Protein 5EYN (pdb70)

Foldseek 3Di:
DAEEEFEFAWAFEFEDDDPPGTDGFTDDLSLLLQLLLLLQVHAYEYAFEAAPDPGLVVSVVVCVVSVHHYPLYYHDDDFHHWYWYADQVDDALVGIDTPGAPGRRQADDLVSQDDEAAAHEYEDECLLCQHPPSNVSVVVSLVRCVVRHYFYEYEPSDNQVNHPPSVCRLVSNVVVVLSHLEYEYEQVRLCVSQVHDGPVVSCVSCVVSQRQWYWYQDQQQAIWIDGVPDIDGQHAHGDDFPGQVQLQSLLVSQLCSQLSPDPHSSDPVSNNVSSLSSNLQSRQCRHDPHNNPRSHYPVVSVVRRD

InterPro domains:
  IPR002139 Ribokinase/fructokinase [PR00990] (39-58)
  IPR002139 Ribokinase/fructokinase [PR00990] (192-207)
  IPR002139 Ribokinase/fructokinase [PR00990] (231-242)
  IPR002173 Carbohydrate/purine kinase, PfkB, conserved site [PS00583] (44-68)
  IPR002173 Carbohydrate/purine kinase, PfkB, conserved site [PS00584] (260-273)
  IPR011611 Carbohydrate kinase PfkB [PF00294] (25-314)
  IPR029056 Ribokinase-like [G3DSA:3.40.1190.20] (18-323)
  IPR029056 Ribokinase-like [SSF53613] (18-322)
  IPR050306 PfkB Carbohydrate Kinase [PTHR43085] (23-318)

Nearest PDB structures (foldseek):
  5f0z-assembly1_A  TM=1.003E+00  e=2.027E-68  Vibrio cholerae O395
  5ygg-assembly1_A-2  TM=1.002E+00  e=2.429E-67  Vibrio cholerae O395
  5ey7-assembly1_B  TM=9.301E-01  e=3.659E-55  Vibrio cholerae O395
  1tyy-assembly1_B  TM=9.512E-01  e=2.486E-35  Salmonella enterica subsp. enterica serovar Typhimurium str. LT2
  1tz6-assembly1_B  TM=9.375E-01  e=8.879E-36  Salmonella enterica subsp. enterica serovar Typhimurium str. LT2

Solvent-accessible surface area: 13005 Å² total; per-residue (Å²): 126,40,47,0,12,0,0,6,6,1,3,0,6,33,0,39,66,55,197,160,127,120,66,107,7,26,0,6,13,0,0,5,0,0,0,2,0,14,66,1,69,12,110,4,0,1,0,1,23,2,0,88,10,96,60,0,114,49,0,65,95,14,0,74,95,36,155,5,58,18,149,62,8,64,69,7,113,111,52,131,4,4,19,2,38,2,70,67,137,82,125,21,73,189,6,25,69,18,121,35,103,66,7,0,6,1,46,4,85,113,99,10,22,11,96,21,108,165,21,9,3,0,0,0,4,0,12,3,0,1,18,100,48,1,32,61,2,0,10,27,0,1,56,73,0,90,152,56,26,8,61,0,3,2,0,0,15,6,32,78,68,14,7,88,76,64,131,60,4,91,73,14,0,31,144,1,0,45,47,9,27,1,0,13,0,23,60,118,24,0,35,116,3,28,63,26,163,39,28,114,85,0,15,110,53,6,60,142,75,147,17,44,0,7,0,0,22,30,66,69,153,6,0,18,2,14,18,92,163,45,114,78,111,22,73,50,109,72,52,182,64,112,5,45,12,15,24,25,7,0,7,1,0,0,1,0,14,66,2,2,55,29,180,74,10,90,72,63,74,35,4,43,50,0,0,106,7,0,20,2,0,9,15,30,0,9,54,91,56,1,0,4,58,15,5,9,80,51,78,45,0,115,72,36,40,182

B-factor: mean 16.92, std 8.77, range [5.64, 110.14]

CATH classification: 3.40.1190.20

Secondary structure (DSSP, 8-state):
---EEEES--EEEEEE-STT-EEEEEE-HHHHHHHHHHHTT--EEEEEEEESSHHHHHHHHHHHHTT-EEEEEEEESSPPPEEEEE-TTS-GGGGEEE-STT-GGGG--GGGPPP--TT-EEEEEGGGGSSTTHHHHHHHHHHHHHHHT-EEEEE----GGG-SSGGGHHHHHHHHHTT-SEEEEEHHHHHHHHT-SSHHHHHHHTGGG--SEEEEE-GGG-EEEEETTEEEEE-------S--TTHHHHHHHHHHHHHHH-S-TTSHHHHHHHHHHHHHHHHHHTTSSSTTTT---HHHHHHHH-

Sequence (306 aa):
MSRVWLTGDAVVDLIPDGQQHYLKCPGGAPANVAVAIARLSGRSAFFGRVGNDPFGRFMQQTLTDEQVDCQHLHFDPVHRTSTVVVDLDEHGERSFTFMVKPSADQFLQLSDIPSFQKGEWLHVCSIALANQPSRSSTFAAIAQMKEVGGYVSFDPNLREEVWSEPQELQATVMRAVGLADVVKFSEEELQFLTGTQSIEEGLQAIADFQIPLVVVTLGAKGALVATPNSQQIVSGKAVKPIDTTGAGDAFVGGLLYRLSVAQDWHNQATILDAVKWANGCGALATTQKGAMTALPNQAALYAFLE

Organism: Vibrio cholerae serotype O1 (strain ATCC 39541 / Classical Ogawa 395 / O395) (NCBI:txid345073)

Radius of gyration: 17.5 Å; Cα contacts (8 Å, |Δi|>4): 730; chains: 1; bounding box: 47×44×40 Å

Structure (mmCIF, N/CA/C/O backbone):
data_5EYN
#
_entry.id   5EYN
#
_cell.length_a   64.300
_cell.length_b   107.218
_cell.length_c   41.618
_cell.angle_alpha   90.00
_cell.angle_beta   90.00
_cell.angle_gamma   90.00
#
_symmetry.space_group_name_H-M   'P 21 21 2'
#
loop_
_entity.id
_entity.type
_entity.pdbx_description
1 polymer Fructokinase
2 non-polymer beta-D-fructofuranose
3 non-polymer 'CALCIUM ION'
4 non-polymer 'BERYLLIUM TRIFLUORIDE ION'
5 non-polymer "ADENOSINE-5'-DIPHOSPHATE"
6 non-polymer 'SODIUM ION'
7 water water
#
loop_
_atom_site.group_PDB
_atom_site.id
_atom_site.type_symbol
_atom_site.label_atom_id
_atom_site.label_alt_id
_atom_site.label_comp_id
_atom_site.label_asym_id
_atom_site.label_entity_id
_atom_site.label_seq_id
_atom_site.pdbx_PDB_ins_code
_atom_site.Cartn_x
_atom_site.Cartn_y
_atom_site.Cartn_z
_atom_site.occupancy
_atom_site.B_iso_or_equiv
_atom_site.auth_seq_id
_atom_site.auth_comp_id
_atom_site.auth_asym_id
_atom_site.auth_atom_id
_atom_site.pdbx_PDB_model_num
ATOM 1 N N . MET A 1 18 ? 17.873 36.071 7.220 1.00 34.72 18 MET A N 1
ATOM 2 C CA . MET A 1 18 ? 18.010 34.628 7.113 1.00 34.36 18 MET A CA 1
ATOM 3 C C . MET A 1 18 ? 18.555 34.044 8.408 1.00 30.61 18 MET A C 1
ATOM 4 O O . MET A 1 18 ? 19.715 34.250 8.776 1.00 31.83 18 MET A O 1
ATOM 18 N N . SER A 1 19 ? 17.711 33.298 9.100 1.00 25.28 19 SER A N 1
ATOM 19 C CA . SER A 1 19 ? 18.074 32.814 10.414 1.00 21.32 19 SER A CA 1
ATOM 20 C C . SER A 1 19 ? 18.964 31.568 10.283 1.00 18.36 19 SER A C 1
ATOM 21 O O . SER A 1 19 ? 18.779 30.744 9.388 1.00 19.02 19 SER A O 1
ATOM 29 N N . ARG A 1 20 ? 19.952 31.465 11.158 1.00 15.37 20 ARG A N 1
ATOM 30 C CA . ARG A 1 20 ? 20.822 30.296 11.190 1.00 14.08 20 ARG A CA 1
ATOM 31 C C . ARG A 1 20 ? 20.058 29.092 11.701 1.00 12.63 20 ARG A C 1
ATOM 32 O O . ARG A 1 20 ? 19.315 29.192 12.677 1.00 12.08 20 ARG A O 1
ATOM 53 N N . VAL A 1 21 ? 20.238 27.965 11.022 1.00 10.37 21 VAL A N 1
ATOM 54 C CA . VAL A 1 21 ? 19.737 26.681 11.492 1.00 10.44 21 VAL A CA 1
ATOM 55 C C . VAL A 1 21 ? 20.919 25.850 11.957 1.00 10.10 21 VAL A C 1
ATOM 56 O O . VAL A 1 21 ? 21.823 25.551 11.172 1.00 10.50 21 VAL A O 1
ATOM 69 N N . TRP A 1 22 ? 20.904 25.478 13.238 1.00 8.74 22 TRP A N 1
ATOM 70 C CA . TRP A 1 22 ? 21.891 24.583 13.827 1.00 9.11 22 TRP A CA 1
ATOM 71 C C . TRP A 1 22 ? 21.391 23.160 13.723 1.00 8.94 22 TRP A C 1
ATOM 72 O O . TRP A 1 22 ? 20.237 22.880 14.032 1.00 9.18 22 TRP A O 1
ATOM 93 N N . LEU A 1 23 ? 22.282 22.275 13.303 1.00 8.88 23 LEU A N 1
ATOM 94 C CA . LEU A 1 23 ? 22.042 20.846 13.236 1.00 8.52 23 LEU A CA 1
ATOM 95 C C . LEU A 1 23 ? 23.039 20.180 14.173 1.00 8.20 23 LEU A C 1
ATOM 96 O O . LEU A 1 23 ? 24.197 20.568 14.230 1.00 9.60 23 LEU A O 1
ATOM 112 N N . THR A 1 24 ? 22.589 19.174 14.898 1.00 7.77 24 THR A N 1
ATOM 113 C CA . THR A 1 24 ? 23.487 18.416 15.741 1.00 7.24 24 THR A CA 1
ATOM 114 C C . THR A 1 24 ? 23.126 16.947 15.693 1.00 7.28 24 THR A C 1
ATOM 115 O O . THR A 1 24 ? 21.974 16.596 15.454 1.00 8.07 24 THR A O 1
ATOM 126 N N . GLY A 1 25 ? 24.124 16.090 15.887 1.00 7.20 25 GLY A N 1
ATOM 127 C CA . GLY A 1 25 ? 23.891 14.662 15.932 1.00 6.75 25 GLY A CA 1
ATOM 128 C C . GLY A 1 25 ? 24.950 13.916 15.168 1.00 7.10 25 GLY A C 1
ATOM 129 O O . GLY A 1 25 ? 26.135 14.229 15.276 1.00 7.28 25 GLY A O 1
ATOM 133 N N . ASP A 1 26 ? 24.511 12.938 14.391 1.00 6.42 26 ASP A N 1
ATOM 134 C CA . ASP A 1 26 ? 25.408 11.994 13.735 1.00 6.90 26 ASP A CA 1
ATOM 135 C C . ASP A 1 26 ? 25.627 12.292 12.271 1.00 6.96 26 ASP A C 1
ATOM 136 O O . ASP A 1 26 ? 24.696 12.254 11.489 1.00 7.71 26 ASP A O 1
ATOM 145 N N . ALA A 1 27 ? 26.873 12.595 11.945 1.00 7.21 27 ALA A N 1
ATOM 146 C CA . ALA A 1 27 ? 27.362 12.538 10.579 1.00 7.48 27 ALA A CA 1
ATOM 147 C C . ALA A 1 27 ? 27.903 11.127 10.367 1.00 7.83 27 ALA A C 1
ATOM 148 O O . ALA A 1 27 ? 28.657 10.618 11.190 1.00 9.70 27 ALA A O 1
ATOM 155 N N . VAL A 1 28 ? 27.489 10.470 9.291 1.00 7.67 28 VAL A N 1
ATOM 156 C CA . VAL A 1 28 ? 27.802 9.070 9.107 1.00 9.36 28 VAL A CA 1
ATOM 157 C C . VAL A 1 28 ? 28.197 8.795 7.682 1.00 8.47 28 VAL A C 1
ATOM 158 O O . VAL A 1 28 ? 27.816 9.526 6.775 1.00 9.35 28 VAL A O 1
ATOM 171 N N . VAL A 1 29 ? 28.960 7.731 7.497 1.00 8.04 29 VAL A N 1
ATOM 172 C CA . VAL A 1 29 ? 29.170 7.200 6.160 1.00 8.04 29 VAL A CA 1
ATOM 173 C C . VAL A 1 29 ? 28.184 6.071 5.922 1.00 7.78 29 VAL A C 1
ATOM 174 O O . VAL A 1 29 ? 28.178 5.065 6.642 1.00 8.51 29 VAL A O 1
ATOM 187 N N . ASP A 1 30 ? 27.328 6.276 4.920 1.00 7.94 30 ASP A N 1
ATOM 188 C CA . ASP A 1 30 ? 26.395 5.265 4.460 1.00 8.48 30 ASP A CA 1
ATOM 189 C C . ASP A 1 30 ? 27.061 4.471 3.332 1.00 8.71 30 ASP A C 1
ATOM 190 O O . ASP A 1 30 ? 27.457 5.024 2.293 1.00 9.39 30 ASP A O 1
ATOM 199 N N . LEU A 1 31 ? 27.178 3.171 3.530 1.00 7.87 31 LEU A N 1
ATOM 200 C CA . LEU A 1 31 ? 27.716 2.266 2.524 1.00 8.66 31 LEU A CA 1
ATOM 201 C C . LEU A 1 31 ? 26.533 1.691 1.761 1.00 9.28 31 LEU A C 1
ATOM 202 O O . LEU A 1 31 ? 25.743 0.922 2.295 1.00 9.37 31 LEU A O 1
ATOM 218 N N . ILE A 1 32 ? 26.406 2.101 0.507 1.00 9.35 32 ILE A N 1
ATOM 219 C CA . ILE A 1 32 ? 25.211 1.817 -0.270 1.00 9.54 32 ILE A CA 1
ATOM 220 C C . ILE A 1 32 ? 25.581 0.909 -1.435 1.00 10.89 32 ILE A C 1
ATOM 221 O O . ILE A 1 32 ? 26.433 1.267 -2.251 1.00 11.23 32 ILE A O 1
ATOM 237 N N . PRO A 1 33 ? 24.950 -0.268 -1.508 1.00 11.90 33 PRO A N 1
ATOM 238 C CA . PRO A 1 33 ? 25.278 -1.202 -2.592 1.00 12.73 33 PRO A CA 1
ATOM 239 C C . PRO A 1 33 ? 25.182 -0.562 -3.965 1.00 13.23 33 PRO A C 1
ATOM 240 O O . PRO A 1 33 ? 24.235 0.167 -4.260 1.00 13.64 33 PRO A O 1
ATOM 251 N N . ASP A 1 34 ? 26.176 -0.847 -4.797 1.00 14.23 34 ASP A N 1
ATOM 252 C CA . ASP A 1 34 ? 26.192 -0.370 -6.171 1.00 15.76 34 ASP A CA 1
ATOM 253 C C . ASP A 1 34 ? 27.017 -1.361 -6.967 1.00 18.08 34 ASP A C 1
ATOM 254 O O . ASP A 1 34 ? 28.214 -1.161 -7.187 1.00 20.57 34 ASP A O 1
ATOM 263 N N . GLY A 1 35 ? 26.362 -2.445 -7.361 1.00 19.70 35 GLY A N 1
ATOM 264 C CA . GLY A 1 35 ? 27.034 -3.603 -7.921 1.00 20.40 35 GLY A CA 1
ATOM 265 C C . GLY A 1 35 ? 27.100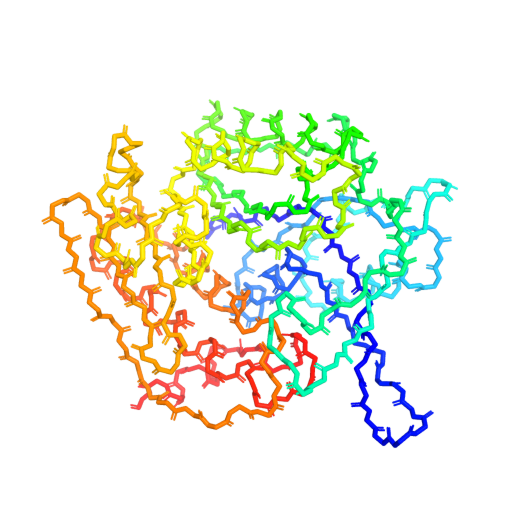 -4.639 -6.821 1.00 22.51 35 GLY A C 1
ATOM 266 O O . GLY A 1 35 ? 27.009 -4.299 -5.640 1.00 22.92 35 GLY A O 1
ATOM 270 N N . GLN A 1 36 ? 27.256 -5.898 -7.198 1.00 23.47 36 GLN A N 1
ATOM 271 C CA . GLN A 1 36 ? 27.168 -6.989 -6.234 1.00 25.83 36 GLN A CA 1
ATOM 272 C C . GLN A 1 36 ? 28.343 -7.035 -5.259 1.00 23.23 36 GLN A C 1
ATOM 273 O O . GLN A 1 36 ? 28.211 -7.555 -4.147 1.00 24.50 36 GLN A O 1
ATOM 287 N N . GLN A 1 37 ? 29.485 -6.481 -5.659 1.00 20.14 37 GLN A N 1
ATOM 288 C CA . GLN A 1 37 ? 30.678 -6.553 -4.827 1.00 19.62 37 GLN A CA 1
ATOM 289 C C . GLN A 1 37 ? 31.147 -5.208 -4.284 1.00 15.17 37 GLN A C 1
ATOM 290 O O . GLN A 1 37 ? 32.197 -5.155 -3.668 1.00 13.33 37 GLN A O 1
ATOM 304 N N . HIS A 1 38 ? 30.400 -4.134 -4.529 1.00 14.10 38 HIS A N 1
ATOM 305 C CA . HIS A 1 38 ? 30.840 -2.797 -4.157 1.00 12.15 38 HIS A CA 1
ATOM 306 C C . HIS A 1 38 ? 29.815 -2.044 -3.339 1.00 11.95 38 HIS A C 1
ATOM 307 O O . HIS A 1 38 ? 28.612 -2.212 -3.512 1.00 13.10 38 HIS A O 1
ATOM 322 N N . TYR A 1 39 ? 30.322 -1.183 -2.469 1.00 11.61 39 TYR A N 1
ATOM 323 C CA . TYR A 1 39 ? 29.532 -0.137 -1.841 1.00 10.47 39 TYR A CA 1
ATOM 324 C C . TYR A 1 39 ? 29.982 1.222 -2.347 1.00 11.10 39 TYR A C 1
ATOM 325 O O . TYR A 1 39 ? 31.182 1.478 -2.455 1.00 10.95 39 TYR A O 1
ATOM 343 N N . LEU A 1 40 ? 29.017 2.104 -2.597 1.00 11.02 40 LEU A N 1
ATOM 344 C CA . LEU A 1 40 ? 29.290 3.521 -2.697 1.00 10.55 40 LEU A CA 1
ATOM 345 C C . LEU A 1 40 ? 29.581 4.032 -1.311 1.00 10.40 40 LEU A C 1
ATOM 346 O O . LEU A 1 40 ? 28.904 3.658 -0.358 1.00 11.22 40 LEU A O 1
ATOM 362 N N . LYS A 1 41 ? 30.573 4.904 -1.210 1.00 10.54 41 LYS A N 1
ATOM 363 C CA . LYS A 1 41 ? 30.895 5.589 0.031 1.00 10.89 41 LYS A CA 1
ATOM 364 C C . LYS A 1 41 ? 30.114 6.900 0.018 1.00 9.96 41 LYS A C 1
ATOM 365 O O . LYS A 1 41 ? 30.534 7.869 -0.595 1.00 11.22 41 LYS A O 1
ATOM 384 N N . CYS A 1 42 ? 28.962 6.930 0.671 1.00 9.19 42 CYS A N 1
ATOM 385 C CA . CYS A 1 42 ? 28.064 8.084 0.591 1.00 9.65 42 CYS A CA 1
ATOM 386 C C . CYS A 1 42 ? 28.026 8.853 1.921 1.00 9.07 42 CYS A C 1
ATOM 387 O O . CYS A 1 42 ? 27.855 8.266 3.008 1.00 9.80 42 CYS A O 1
ATOM 395 N N . PRO A 1 43 ? 28.188 10.170 1.859 1.00 8.65 43 PRO A N 1
ATOM 396 C CA . PRO A 1 43 ? 28.022 10.950 3.091 1.00 8.48 43 PRO A CA 1
ATOM 397 C C . PRO A 1 43 ? 26.576 10.912 3.517 1.00 8.07 43 PRO A C 1
ATOM 398 O O . PRO A 1 43 ? 25.657 10.962 2.689 1.00 8.39 43 PRO A O 1
ATOM 409 N N . GLY A 1 44 ? 26.358 10.844 4.818 1.00 7.91 44 GLY A N 1
ATOM 410 C CA . GLY A 1 44 ? 25.022 10.722 5.340 1.00 7.20 44 GLY A CA 1
ATOM 411 C C . GLY A 1 44 ? 24.981 11.116 6.801 1.00 7.42 44 GLY A C 1
ATOM 412 O O . GLY A 1 44 ? 25.837 11.852 7.304 1.00 7.28 44 GLY A O 1
ATOM 416 N N . GLY A 1 45 ? 23.937 10.636 7.456 1.00 6.88 45 GLY A N 1
ATOM 417 C CA . GLY A 1 45 ? 23.650 10.992 8.838 1.00 6.81 45 GLY A CA 1
ATOM 418 C C . GLY A 1 45 ? 22.572 12.064 8.835 1.00 6.55 45 GLY A C 1
ATOM 419 O O . GLY A 1 45 ? 22.779 13.151 8.319 1.00 7.43 45 GLY A O 1
ATOM 423 N N . ALA A 1 46 ? 21.419 11.768 9.426 1.00 6.98 46 ALA A N 1
ATOM 424 C CA . ALA A 1 46 ? 20.249 12.618 9.236 1.00 7.19 46 ALA A CA 1
ATOM 425 C C . ALA A 1 46 ? 20.497 14.107 9.483 1.00 7.29 46 ALA A C 1
ATOM 426 O O . ALA A 1 46 ? 20.158 14.917 8.638 1.00 7.53 46 ALA A O 1
ATOM 433 N N . PRO A 1 47 ? 21.084 14.495 10.631 1.00 7.73 47 PRO A N 1
ATOM 434 C CA . PRO A 1 47 ? 21.262 15.945 10.796 1.00 8.44 47 PRO A CA 1
ATOM 435 C C . PRO A 1 47 ? 22.260 16.550 9.797 1.00 8.14 47 PRO A C 1
ATOM 436 O O . PRO A 1 47 ? 22.120 17.711 9.411 1.00 8.55 47 PRO A O 1
ATOM 447 N N . ALA A 1 48 ? 23.251 15.775 9.373 1.00 7.90 48 ALA A N 1
ATOM 448 C CA . ALA A 1 48 ? 24.175 16.252 8.336 1.00 7.59 48 ALA A CA 1
ATOM 449 C C . ALA A 1 48 ? 23.438 16.428 7.008 1.00 7.62 48 ALA A C 1
ATOM 450 O O . ALA A 1 48 ? 23.638 17.412 6.289 1.00 8.38 48 ALA A O 1
ATOM 457 N N . ASN A 1 49 ? 22.561 15.478 6.705 1.00 7.59 49 ASN A N 1
ATOM 458 C CA . ASN A 1 49 ? 21.740 15.540 5.504 1.00 7.62 49 ASN A CA 1
ATOM 459 C C . ASN A 1 49 ? 20.890 16.786 5.517 1.00 7.03 49 ASN A C 1
ATOM 460 O O . ASN A 1 49 ? 20.784 17.497 4.511 1.00 8.29 49 ASN A O 1
ATOM 471 N N . VAL A 1 50 ? 20.256 17.077 6.651 1.00 7.19 50 VAL A N 1
ATOM 472 C CA . VAL A 1 50 ? 19.440 18.276 6.760 1.00 7.32 50 VAL A CA 1
ATOM 473 C C . VAL A 1 50 ? 20.280 19.542 6.562 1.00 8.31 50 VAL A C 1
ATOM 474 O O . VAL A 1 50 ? 19.867 20.490 5.870 1.00 8.24 50 VAL A O 1
ATOM 487 N N . ALA A 1 51 ? 21.454 19.560 7.181 1.00 7.83 51 ALA A N 1
ATOM 488 C CA . ALA A 1 51 ? 22.342 20.708 7.066 1.00 8.06 51 ALA A CA 1
ATOM 489 C C . ALA A 1 51 ? 22.666 20.973 5.604 1.00 8.75 51 ALA A C 1
ATOM 490 O O . ALA A 1 51 ? 22.620 22.108 5.143 1.00 9.45 51 ALA A O 1
ATOM 497 N N . VAL A 1 52 ? 23.017 19.924 4.871 1.00 8.86 52 VAL A N 1
ATOM 498 C CA . VAL A 1 52 ? 23.402 20.074 3.488 1.00 9.11 52 VAL A CA 1
ATOM 499 C C . VAL A 1 52 ? 22.178 20.474 2.663 1.00 9.70 52 VAL A C 1
ATOM 500 O O . VAL A 1 52 ? 22.300 21.286 1.752 1.00 9.45 52 VAL A O 1
ATOM 513 N N . ALA A 1 53 ? 21.005 19.923 2.970 1.00 9.00 53 ALA A N 1
ATOM 514 C CA . ALA A 1 53 ? 19.807 20.278 2.224 1.00 9.59 53 ALA A CA 1
ATOM 515 C C . ALA A 1 53 ? 19.555 21.766 2.333 1.00 9.67 53 ALA A C 1
ATOM 516 O O . ALA A 1 53 ? 19.223 22.420 1.345 1.00 10.35 53 ALA A O 1
ATOM 523 N N . ILE A 1 54 ? 19.673 22.299 3.546 1.00 9.76 54 ILE A N 1
ATOM 524 C CA . ILE A 1 54 ? 19.460 23.722 3.768 1.00 9.59 54 ILE A CA 1
ATOM 525 C C . ILE A 1 54 ? 20.489 24.554 2.997 1.00 11.06 54 ILE A C 1
ATOM 526 O O . ILE A 1 54 ? 20.145 25.525 2.324 1.00 10.44 54 ILE A O 1
ATOM 542 N N . ALA A 1 55 ? 21.754 24.171 3.098 1.00 11.01 55 ALA A N 1
ATOM 543 C CA . ALA A 1 55 ? 22.823 24.882 2.413 1.00 11.80 55 ALA A CA 1
ATOM 544 C C . ALA A 1 55 ? 22.638 24.878 0.891 1.00 12.91 55 ALA A C 1
ATOM 545 O O . ALA A 1 55 ? 22.853 25.891 0.228 1.00 13.85 55 ALA A O 1
ATOM 552 N N . ARG A 1 56 ? 22.186 23.758 0.346 1.00 12.25 56 ARG A N 1
ATOM 553 C CA . ARG A 1 56 ? 22.001 23.655 -1.097 1.00 12.27 56 ARG A CA 1
ATOM 554 C C . ARG A 1 56 ? 20.927 24.602 -1.579 1.00 12.51 56 ARG A C 1
ATOM 555 O O . ARG A 1 56 ? 20.962 25.034 -2.723 1.00 13.21 56 ARG A O 1
ATOM 576 N N . LEU A 1 57 ? 19.974 24.920 -0.717 1.00 12.29 57 LEU A N 1
ATOM 577 C CA . LEU A 1 57 ? 18.902 25.856 -1.033 1.00 11.72 57 LEU A CA 1
ATOM 578 C C . LEU A 1 57 ? 19.316 27.295 -0.729 1.00 12.92 57 LEU A C 1
ATOM 579 O O . LEU A 1 57 ? 18.492 28.186 -0.817 1.00 13.40 57 LEU A O 1
ATOM 595 N N . SER A 1 58 ? 20.594 27.503 -0.415 1.00 14.64 58 SER A N 1
ATOM 596 C CA . SER A 1 58 ? 21.174 28.828 -0.154 1.00 16.77 58 SER A CA 1
ATOM 597 C C . SER A 1 58 ? 20.885 29.323 1.273 1.00 15.97 58 SER A C 1
ATOM 598 O O . SER A 1 58 ? 21.020 30.507 1.564 1.00 17.42 58 SER A O 1
ATOM 606 N N . GLY A 1 59 ? 20.508 28.413 2.165 1.00 14.41 59 GLY A N 1
ATOM 607 C CA . GLY A 1 59 ? 20.270 28.774 3.542 1.00 14.49 59 GLY A CA 1
ATOM 608 C C . GLY A 1 59 ? 21.531 28.757 4.377 1.00 13.82 59 GLY A C 1
ATOM 609 O O . GLY A 1 59 ? 22.612 28.385 3.923 1.00 15.77 59 GLY A O 1
ATOM 613 N N . ARG A 1 60 ? 21.364 29.152 5.625 1.00 13.69 60 ARG A N 1
ATOM 614 C CA . ARG A 1 60 ? 22.451 29.286 6.570 1.00 13.36 60 ARG A CA 1
ATOM 615 C C . ARG A 1 60 ? 22.373 28.150 7.569 1.00 12.57 60 ARG A C 1
ATOM 616 O O . ARG A 1 60 ? 21.602 28.206 8.513 1.00 14.15 60 ARG A O 1
ATOM 637 N N . SER A 1 61 ? 23.168 27.117 7.363 1.00 11.59 61 SER A N 1
ATOM 638 C CA . SER A 1 61 ? 23.153 25.982 8.270 1.00 11.34 61 SER A CA 1
ATOM 639 C C . SER A 1 61 ? 24.535 25.794 8.894 1.00 9.98 61 SER A C 1
ATOM 640 O O . SER A 1 61 ? 25.562 26.146 8.314 1.00 10.50 61 SER A O 1
ATOM 648 N N . ALA A 1 62 ? 24.537 25.252 10.103 1.00 9.61 62 ALA A N 1
ATOM 649 C CA . ALA A 1 62 ? 25.758 25.055 10.873 1.00 9.05 62 ALA A CA 1
ATOM 650 C C . ALA A 1 62 ? 25.588 23.773 11.644 1.00 9.57 62 ALA A C 1
ATOM 651 O O . ALA A 1 62 ? 24.498 23.497 12.114 1.00 10.74 62 ALA A O 1
ATOM 658 N N . PHE A 1 63 ? 26.657 22.999 11.775 1.00 9.89 63 PHE A N 1
ATOM 659 C CA . PHE A 1 63 ? 26.591 21.688 12.404 1.00 9.49 63 PHE A CA 1
ATOM 660 C C . PHE A 1 63 ? 27.488 21.672 13.620 1.00 9.56 63 PHE A C 1
ATOM 661 O O . PHE A 1 63 ? 28.614 22.155 13.556 1.00 11.76 63 PHE A O 1
ATOM 678 N N . PHE A 1 64 ? 26.988 21.143 14.735 1.00 8.84 64 PHE A N 1
ATOM 679 C CA . PHE A 1 64 ? 27.848 20.856 15.871 1.00 9.34 64 PHE A CA 1
ATOM 680 C C . PHE A 1 64 ? 27.670 19.426 16.312 1.00 9.69 64 PHE A C 1
ATOM 681 O O . PHE A 1 64 ? 26.560 18.897 16.346 1.00 9.30 64 PHE A O 1
ATOM 698 N N . GLY A 1 65 ? 28.786 18.787 16.625 1.00 9.99 65 GLY A N 1
ATOM 699 C CA . GLY A 1 65 ? 28.757 17.389 16.992 1.00 9.60 65 GLY A CA 1
ATOM 700 C C . GLY A 1 65 ? 30.147 16.796 16.956 1.00 9.97 65 GLY A C 1
ATOM 701 O O . GLY A 1 65 ? 31.140 17.512 16.796 1.00 12.47 65 GLY A O 1
ATOM 705 N N . ARG A 1 66 ? 30.213 15.483 17.139 1.00 9.35 66 ARG A N 1
ATOM 706 C CA . ARG A 1 66 ? 31.473 14.757 17.093 1.00 8.80 66 ARG A CA 1
ATOM 707 C C . ARG A 1 66 ? 31.445 13.670 16.046 1.00 8.75 66 ARG A C 1
ATOM 708 O O . ARG A 1 66 ? 30.479 12.916 15.935 1.00 9.42 66 ARG A O 1
ATOM 729 N N . VAL A 1 67 ? 32.529 13.599 15.288 1.00 9.35 67 VAL A N 1
ATOM 730 C CA . VAL A 1 67 ? 32.852 12.416 14.506 1.00 9.45 67 VAL A CA 1
ATOM 731 C C . VAL A 1 67 ? 34.165 11.842 15.013 1.00 8.63 67 VAL A C 1
ATOM 732 O O . VAL A 1 67 ? 34.757 12.367 15.950 1.00 9.67 67 VAL A O 1
ATOM 745 N N . GLY A 1 68 ? 34.606 10.741 14.424 1.00 9.25 68 GLY A N 1
ATOM 746 C CA . GLY A 1 68 ? 35.853 10.149 14.841 1.00 10.50 68 GLY A CA 1
ATOM 747 C C . GLY A 1 68 ? 37.044 10.722 14.111 1.00 11.43 68 GLY A C 1
ATOM 748 O O . GLY A 1 68 ? 36.909 11.267 13.017 1.00 12.93 68 GLY A O 1
ATOM 752 N N . ASN A 1 69 ? 38.208 10.593 14.736 1.00 12.85 69 ASN A N 1
ATOM 753 C CA . ASN A 1 69 ? 39.476 10.923 14.113 1.00 16.04 69 ASN A CA 1
ATOM 754 C C . ASN A 1 69 ? 39.885 9.758 13.234 1.00 15.45 69 ASN A C 1
ATOM 755 O O . ASN A 1 69 ? 40.731 8.940 13.604 1.00 16.94 69 ASN A O 1
ATOM 766 N N . ASP A 1 70 ? 39.238 9.678 12.079 1.00 14.15 70 ASP A N 1
ATOM 767 C CA . ASP A 1 70 ? 39.428 8.582 11.147 1.00 14.30 70 ASP A CA 1
ATOM 768 C C . ASP A 1 70 ? 39.060 9.096 9.767 1.00 15.29 70 ASP A C 1
ATOM 769 O O . ASP A 1 70 ? 38.526 10.205 9.633 1.00 14.94 70 ASP A O 1
ATOM 778 N N . PRO A 1 71 ? 39.366 8.310 8.729 1.00 17.19 71 PRO A N 1
ATOM 779 C CA . PRO A 1 71 ? 39.115 8.816 7.377 1.00 17.51 71 PRO A CA 1
ATOM 780 C C . PRO A 1 71 ? 37.649 9.159 7.151 1.00 16.15 71 PRO A C 1
ATOM 781 O O . PRO A 1 71 ? 37.359 10.112 6.449 1.00 16.11 71 PRO A O 1
ATOM 792 N N . PHE A 1 72 ? 36.730 8.412 7.748 1.00 13.46 72 PHE A N 1
ATOM 793 C CA . PHE A 1 72 ? 35.319 8.684 7.535 1.00 12.56 72 PHE A CA 1
ATOM 794 C C . PHE A 1 72 ? 34.916 10.016 8.181 1.00 10.74 72 PHE A C 1
ATOM 795 O O . PHE A 1 72 ? 34.132 10.793 7.610 1.00 10.58 72 PHE A O 1
ATOM 812 N N . GLY A 1 73 ? 35.471 10.303 9.353 1.00 10.53 73 GLY A N 1
ATOM 813 C CA . GLY A 1 73 ? 35.174 11.556 10.013 1.00 10.20 73 GLY A CA 1
ATOM 814 C C . GLY A 1 73 ? 35.715 12.728 9.228 1.00 11.17 73 GLY A C 1
ATOM 815 O O . GLY A 1 73 ? 35.053 13.762 9.104 1.00 10.45 73 GLY A O 1
ATOM 819 N N . ARG A 1 74 ? 36.919 12.564 8.688 1.00 12.30 74 ARG A N 1
ATOM 820 C CA . ARG A 1 74 ? 37.517 13.620 7.886 1.00 13.89 74 ARG A CA 1
ATOM 821 C C . ARG A 1 74 ? 36.740 13.789 6.585 1.00 12.79 74 ARG A C 1
ATOM 822 O O . ARG A 1 74 ? 36.601 14.902 6.088 1.00 12.43 74 ARG A O 1
ATOM 843 N N . PHE A 1 75 ? 36.225 12.690 6.042 1.00 11.98 75 PHE A N 1
ATOM 844 C CA . PHE A 1 75 ? 35.396 12.749 4.843 1.00 11.64 75 PHE A CA 1
ATOM 845 C C . PHE A 1 75 ? 34.114 13.525 5.124 1.00 10.88 75 PHE A C 1
ATOM 846 O O . PHE A 1 75 ? 33.658 14.293 4.289 1.00 10.63 75 PHE A O 1
ATOM 863 N N . MET A 1 76 ? 33.534 13.346 6.304 1.00 10.52 76 MET A N 1
ATOM 864 C CA . MET A 1 76 ? 32.323 14.094 6.640 1.00 9.45 76 MET A CA 1
ATOM 865 C C . MET A 1 76 ? 32.618 15.580 6.874 1.00 10.43 76 MET A C 1
ATOM 866 O O . MET A 1 76 ? 31.841 16.446 6.460 1.00 10.62 76 MET A O 1
ATOM 880 N N . GLN A 1 77 ? 33.745 15.882 7.516 1.00 10.27 77 GLN A N 1
ATOM 881 C CA . GLN A 1 77 ? 34.172 17.277 7.623 1.00 12.79 77 GLN A CA 1
ATOM 882 C C . GLN A 1 77 ? 34.333 17.890 6.239 1.00 12.69 77 GLN A C 1
ATOM 883 O O . GLN A 1 77 ? 33.879 19.015 5.990 1.00 12.87 77 GLN A O 1
ATOM 897 N N . GLN A 1 78 ? 34.999 17.167 5.348 1.00 12.97 78 GLN A N 1
ATOM 898 C CA . GLN A 1 78 ? 35.226 17.663 3.988 1.00 14.08 78 GLN A CA 1
ATOM 899 C C . GLN A 1 78 ? 33.900 17.897 3.271 1.00 12.90 78 GLN A C 1
ATOM 900 O O . GLN A 1 78 ? 33.726 18.880 2.547 1.00 13.69 78 GLN A O 1
ATOM 914 N N . THR A 1 79 ? 32.968 16.974 3.461 1.00 10.79 79 THR A N 1
ATOM 915 C CA . THR A 1 79 ? 31.673 17.069 2.818 1.00 11.20 79 THR A CA 1
ATOM 916 C C . THR A 1 79 ? 30.938 18.324 3.290 1.00 10.87 79 THR A C 1
ATOM 917 O O . THR A 1 79 ? 30.434 19.105 2.483 1.00 11.21 79 THR A O 1
ATOM 928 N N . LEU A 1 80 ? 30.865 18.529 4.602 1.00 11.10 80 LEU A N 1
ATOM 929 C CA . LEU A 1 80 ? 30.192 19.717 5.113 1.00 11.73 80 LEU A CA 1
ATOM 930 C C . LEU A 1 80 ? 30.876 20.996 4.612 1.00 12.52 80 LEU A C 1
ATOM 931 O O . LEU A 1 80 ? 30.207 21.971 4.257 1.00 12.71 80 LEU A O 1
ATOM 947 N N . THR A 1 81 ? 32.203 20.988 4.583 1.00 13.28 81 THR A N 1
ATOM 948 C CA . THR A 1 81 ? 32.967 22.123 4.067 1.00 14.75 81 THR A CA 1
ATOM 949 C C . THR A 1 81 ? 32.597 22.393 2.615 1.00 14.70 81 THR A C 1
ATOM 950 O O . THR A 1 81 ? 32.269 23.531 2.238 1.00 16.17 81 THR A O 1
ATOM 961 N N . ASP A 1 82 ? 32.649 21.347 1.796 1.00 15.43 82 ASP A N 1
ATOM 962 C CA . ASP A 1 82 ? 32.330 21.470 0.381 1.00 16.01 82 ASP A CA 1
ATOM 963 C C . ASP A 1 82 ? 30.938 22.051 0.200 1.00 15.61 82 ASP A C 1
ATOM 964 O O . ASP A 1 82 ? 30.707 22.837 -0.715 1.00 15.73 82 ASP A O 1
ATOM 973 N N . GLU A 1 83 ? 30.013 21.641 1.068 1.00 14.60 83 GLU A N 1
ATOM 974 C CA . GLU A 1 83 ? 28.606 22.001 0.949 1.00 14.00 83 GLU A CA 1
ATOM 975 C C . GLU A 1 83 ? 28.269 23.347 1.589 1.00 13.94 83 GLU A C 1
ATOM 976 O O . GLU A 1 83 ? 27.111 23.743 1.595 1.00 13.25 83 GLU A O 1
ATOM 988 N N . GLN A 1 84 ? 29.280 24.043 2.104 1.00 13.99 84 GLN A N 1
ATOM 989 C CA . GLN A 1 84 ? 29.099 25.388 2.660 1.00 15.68 84 GLN A CA 1
ATOM 990 C C . GLN A 1 84 ? 28.235 25.362 3.920 1.00 14.77 84 GLN A C 1
ATOM 991 O O . GLN A 1 84 ? 27.504 26.315 4.222 1.00 15.96 84 GLN A O 1
ATOM 1005 N N . VAL A 1 85 ? 28.342 24.262 4.659 1.00 11.96 85 VAL A N 1
ATOM 1006 C CA . VAL A 1 85 ? 27.752 24.158 5.972 1.00 12.66 85 VAL A CA 1
ATOM 1007 C C . VAL A 1 85 ? 28.838 24.586 6.942 1.00 12.75 85 VAL A C 1
ATOM 1008 O O . VAL A 1 85 ? 29.971 24.138 6.835 1.00 16.14 85 VAL A O 1
ATOM 1021 N N . ASP A 1 86 ? 28.510 25.468 7.873 1.00 12.19 86 ASP A N 1
ATOM 1022 C CA . ASP A 1 86 ? 29.468 25.878 8.891 1.00 12.88 86 ASP A CA 1
ATOM 1023 C C . ASP A 1 86 ? 29.747 24.673 9.795 1.00 13.68 86 ASP A C 1
ATOM 1024 O O . ASP A 1 86 ? 28.828 24.113 10.377 1.00 14.18 86 ASP A O 1
ATOM 1033 N N . CYS A 1 87 ? 31.003 24.249 9.861 1.00 14.48 87 CYS A N 1
ATOM 1034 C CA . CYS A 1 87 ? 31.367 23.077 10.648 1.00 14.65 87 CYS A CA 1
ATOM 1035 C C . CYS A 1 87 ? 32.519 23.360 11.598 1.00 14.93 87 CYS A C 1
ATOM 1036 O O . CYS A 1 87 ? 33.239 22.458 12.013 1.00 14.84 87 CYS A O 1
ATOM 1044 N N . GLN A 1 88 ? 32.647 24.620 11.989 1.00 14.66 88 GLN A N 1
ATOM 1045 C CA . GLN A 1 88 ? 33.619 24.998 13.008 1.00 16.13 88 GLN A CA 1
ATOM 1046 C C . GLN A 1 88 ? 33.430 24.190 14.300 1.00 15.50 88 GLN A C 1
ATOM 1047 O O . GLN A 1 88 ? 34.387 23.932 15.027 1.00 16.18 88 GLN A O 1
ATOM 1061 N N . HIS A 1 89 ? 32.191 23.806 14.586 1.00 13.52 89 HIS A N 1
ATOM 1062 C CA . HIS A 1 89 ? 31.873 23.085 15.817 1.00 11.84 89 HIS A CA 1
ATOM 1063 C C . HIS A 1 89 ? 31.685 21.581 15.607 1.00 11.54 89 HIS A C 1
ATOM 1064 O O . HIS A 1 89 ? 31.090 20.895 16.435 1.00 12.28 89 HIS A O 1
ATOM 1079 N N . LEU A 1 90 ? 32.200 21.075 14.497 1.00 12.37 90 LEU A N 1
ATOM 1080 C CA . LEU A 1 90 ? 32.331 19.643 14.316 1.00 13.25 90 LEU A CA 1
ATOM 1081 C C . LEU A 1 90 ? 33.686 19.232 14.853 1.00 14.47 90 LEU A C 1
ATOM 1082 O O . LEU A 1 90 ? 34.725 19.660 14.358 1.00 17.85 90 LEU A O 1
ATOM 1098 N N . HIS A 1 91 ? 33.675 18.422 15.894 1.00 13.46 91 HIS A N 1
ATOM 1099 C CA . HIS A 1 91 ? 34.901 18.034 16.561 1.00 16.19 91 HIS A CA 1
ATOM 1100 C C . HIS A 1 91 ? 35.209 16.588 16.316 1.00 14.11 91 HIS A C 1
ATOM 1101 O O . HIS A 1 91 ? 34.320 15.788 16.051 1.00 14.35 91 HIS A O 1
ATOM 1116 N N . PHE A 1 92 ? 36.479 16.252 16.468 1.00 15.11 92 PHE A N 1
ATOM 1117 C CA . PHE A 1 92 ? 36.907 14.875 16.391 1.00 16.93 92 PHE A CA 1
ATOM 1118 C C . PHE A 1 92 ? 37.051 14.335 17.796 1.00 18.24 92 PHE A C 1
ATOM 1119 O O . PHE A 1 92 ? 37.811 14.878 18.606 1.00 20.57 92 PHE A O 1
ATOM 1136 N N . ASP A 1 93 ? 36.282 13.301 18.108 1.00 17.22 93 ASP A N 1
ATOM 1137 C CA . ASP A 1 93 ? 36.451 12.611 19.380 1.00 16.62 93 ASP A CA 1
ATOM 1138 C C . ASP A 1 93 ? 37.802 11.917 19.389 1.00 18.17 93 ASP A C 1
ATOM 1139 O O . ASP A 1 93 ? 38.225 11.359 18.368 1.00 17.52 93 ASP A O 1
ATOM 1148 N N . PRO A 1 94 ? 38.485 11.942 20.539 1.00 19.71 94 PRO A N 1
ATOM 1149 C CA . PRO A 1 94 ? 39.825 11.348 20.591 1.00 20.54 94 PRO A CA 1
ATOM 1150 C C . PRO A 1 94 ? 39.858 9.820 20.490 1.00 19.91 94 PRO A C 1
ATOM 1151 O O . PRO A 1 94 ? 40.888 9.266 20.118 1.00 21.96 94 PRO A O 1
ATOM 1162 N N . VAL A 1 95 ? 38.752 9.156 20.794 1.00 17.58 95 VAL A N 1
ATOM 1163 C CA . VAL A 1 95 ? 38.768 7.706 20.974 1.00 16.97 95 VAL A CA 1
ATOM 1164 C C . VAL A 1 95 ? 37.810 6.959 20.045 1.00 14.92 95 VAL A C 1
ATOM 1165 O O . VAL A 1 95 ? 38.145 5.918 19.495 1.00 16.95 95 VAL A O 1
ATOM 1178 N N . HIS A 1 96 ? 36.611 7.484 19.880 1.00 11.41 96 HIS A N 1
ATOM 1179 C CA . HIS A 1 96 ? 35.548 6.738 19.231 1.00 10.95 96 HIS A CA 1
ATOM 1180 C C . HIS A 1 96 ? 35.476 6.995 17.732 1.00 10.03 96 HIS A C 1
ATOM 1181 O O . HIS A 1 96 ? 35.849 8.049 17.255 1.00 11.71 96 HIS A O 1
ATOM 1196 N N . ARG A 1 97 ? 34.974 6.009 17.007 1.00 8.51 97 ARG A N 1
ATOM 1197 C CA . ARG A 1 97 ? 34.945 6.012 15.565 1.00 7.34 97 ARG A CA 1
ATOM 1198 C C . ARG A 1 97 ? 33.676 6.640 15.001 1.00 7.32 97 ARG A C 1
ATOM 1199 O O . ARG A 1 97 ? 32.619 6.648 15.621 1.00 7.98 97 ARG A O 1
ATOM 1220 N N . THR A 1 98 ? 33.806 7.169 13.794 1.00 7.57 98 THR A N 1
ATOM 1221 C CA . THR A 1 98 ? 32.681 7.687 13.031 1.00 7.96 98 THR A CA 1
ATOM 1222 C C . THR A 1 98 ? 31.664 6.616 12.697 1.00 7.82 98 THR A C 1
ATOM 1223 O O . THR A 1 98 ? 32.004 5.490 12.314 1.00 8.01 98 THR A O 1
ATOM 1234 N N . SER A 1 99 ? 30.401 6.973 12.858 1.00 7.18 99 SER A N 1
ATOM 1235 C CA . SER A 1 99 ? 29.320 6.072 12.522 1.00 7.64 99 SER A CA 1
ATOM 1236 C C . SER A 1 99 ? 29.432 5.592 11.071 1.00 8.00 99 SER A C 1
ATOM 1237 O O . SER A 1 99 ? 29.654 6.381 10.152 1.00 8.06 99 SER A O 1
ATOM 1245 N N . THR A 1 100 ? 29.248 4.292 10.901 1.00 7.90 100 THR A N 1
ATOM 1246 C CA . THR A 1 100 ? 29.335 3.605 9.624 1.00 8.31 100 THR A CA 1
ATOM 1247 C C . THR A 1 100 ? 28.115 2.731 9.492 1.00 7.68 100 THR A C 1
ATOM 1248 O O . THR A 1 100 ? 27.886 1.854 10.315 1.00 8.16 100 THR A O 1
ATOM 1259 N N . VAL A 1 101 ? 27.330 2.980 8.447 1.00 7.90 101 VAL A N 1
ATOM 1260 C CA . VAL A 1 101 ? 26.041 2.354 8.306 1.00 8.62 101 VAL A CA 1
ATOM 1261 C C . VAL A 1 101 ? 25.988 1.614 6.977 1.00 8.61 101 VAL A C 1
ATOM 1262 O O . VAL A 1 101 ? 26.355 2.151 5.932 1.00 10.41 101 VAL A O 1
ATOM 1275 N N . VAL A 1 102 ? 25.552 0.365 7.013 1.00 8.71 102 VAL A N 1
ATOM 1276 C CA . VAL A 1 102 ? 25.379 -0.431 5.798 1.00 9.83 102 VAL A CA 1
ATOM 1277 C C . VAL A 1 102 ? 23.911 -0.387 5.390 1.00 9.33 102 VAL A C 1
ATOM 1278 O O . VAL A 1 102 ? 23.018 -0.653 6.191 1.00 9.72 102 VAL A O 1
ATOM 1291 N N . VAL A 1 103 ? 23.661 0.003 4.148 1.00 10.37 103 VAL A N 1
ATOM 1292 C CA . VAL A 1 103 ? 22.295 0.136 3.643 1.00 12.23 103 VAL A CA 1
ATOM 1293 C C . VAL A 1 103 ? 21.855 -1.078 2.817 1.00 12.88 103 VAL A C 1
ATOM 1294 O O . VAL A 1 103 ? 22.612 -1.568 1.979 1.00 14.55 103 VAL A O 1
ATOM 1307 N N . ASP A 1 104 ? 20.630 -1.545 3.056 1.00 14.54 104 ASP A N 1
ATOM 1308 C CA . ASP A 1 104 ? 19.981 -2.581 2.235 1.00 17.32 104 ASP A CA 1
ATOM 1309 C C . ASP A 1 104 ? 18.878 -1.914 1.419 1.00 17.84 104 ASP A C 1
ATOM 1310 O O . ASP A 1 104 ? 17.869 -1.477 1.969 1.00 18.77 104 ASP A O 1
ATOM 1319 N N . LEU A 1 105 ? 19.078 -1.816 0.108 1.00 17.83 105 LEU A N 1
ATOM 1320 C CA . LEU A 1 105 ? 18.140 -1.127 -0.764 1.00 18.91 105 LEU A CA 1
ATOM 1321 C C . LEU A 1 105 ? 16.829 -1.891 -1.005 1.00 20.69 105 LEU A C 1
ATOM 1322 O O . LEU A 1 105 ? 15.894 -1.348 -1.573 1.00 22.69 105 LEU A O 1
ATOM 1338 N N . ASP A 1 106 ? 16.737 -3.128 -0.531 1.00 22.54 106 ASP A N 1
ATOM 1339 C CA . ASP A 1 106 ? 15.473 -3.850 -0.628 1.00 25.30 106 ASP A CA 1
ATOM 1340 C C . ASP A 1 106 ? 14.506 -3.460 0.495 1.00 23.99 106 ASP A C 1
ATOM 1341 O O . ASP A 1 106 ? 13.334 -3.836 0.464 1.00 25.13 106 ASP A O 1
ATOM 1350 N N . GLU A 1 107 ? 14.997 -2.696 1.471 1.00 22.24 107 GLU A N 1
ATOM 1351 C CA . GLU A 1 107 ? 14.175 -2.239 2.592 1.00 21.47 107 GLU A CA 1
ATOM 1352 C C . GLU A 1 107 ? 14.057 -0.723 2.550 1.00 21.63 107 GLU A C 1
ATOM 1353 O O . GLU A 1 107 ? 14.727 -0.064 1.750 1.00 22.63 107 GLU A O 1
ATOM 1365 N N . HIS A 1 108 ? 13.209 -0.170 3.415 1.00 20.73 108 HIS A N 1
ATOM 1366 C CA . HIS A 1 108 ? 13.028 1.277 3.504 1.00 20.61 108 HIS A CA 1
ATOM 1367 C C . HIS A 1 108 ? 13.270 1.768 4.921 1.00 19.19 108 HIS A C 1
ATOM 1368 O O . HIS A 1 108 ? 12.896 1.107 5.893 1.00 20.12 108 HIS A O 1
ATOM 1383 N N . GLY A 1 109 ? 13.880 2.944 5.032 1.00 17.84 109 GLY A N 1
ATOM 1384 C CA . GLY A 1 109 ? 14.032 3.614 6.308 1.00 16.70 109 GLY A CA 1
ATOM 1385 C C . GLY A 1 109 ? 14.778 2.767 7.314 1.00 17.46 109 GLY A C 1
ATOM 1386 O O . GLY A 1 109 ? 15.750 2.099 6.975 1.00 17.80 109 GLY A O 1
ATOM 1390 N N . GLU A 1 110 ? 14.313 2.794 8.560 1.00 17.65 110 GLU A N 1
ATOM 1391 C CA . GLU A 1 110 ? 14.988 2.123 9.663 1.00 17.88 110 GLU A CA 1
ATOM 1392 C C . GLU A 1 110 ? 15.376 0.679 9.304 1.00 16.33 110 GLU A C 1
ATOM 1393 O O . GLU A 1 110 ? 16.495 0.230 9.591 1.00 15.74 110 GLU A O 1
ATOM 1405 N N . ARG A 1 111 ? 14.465 -0.042 8.657 1.00 16.49 111 ARG A N 1
ATOM 1406 C CA . ARG A 1 111 ? 14.722 -1.435 8.325 1.00 17.57 111 ARG A CA 1
ATOM 1407 C C . ARG A 1 111 ? 15.878 -1.592 7.331 1.00 17.88 111 ARG A C 1
ATOM 1408 O O . ARG A 1 111 ? 16.428 -2.686 7.180 1.00 18.29 111 ARG A O 1
ATOM 1429 N N . SER A 1 112 ? 16.233 -0.514 6.637 1.00 15.90 112 SER A N 1
ATOM 1430 C CA . SER A 1 112 ? 17.291 -0.573 5.628 1.00 13.24 112 SER A CA 1
ATOM 1431 C C . SER A 1 112 ? 18.703 -0.369 6.171 1.00 12.48 112 SER A C 1
ATOM 1432 O O . SER A 1 112 ? 19.671 -0.508 5.427 1.00 14.22 112 SER A O 1
ATOM 1440 N N . PHE A 1 113 ? 18.831 -0.042 7.450 1.00 10.48 113 PHE A N 1
ATOM 1441 C CA . PHE A 1 113 ? 20.137 0.328 7.993 1.00 10.60 113 PHE A CA 1
ATOM 1442 C C . PHE A 1 113 ? 20.674 -0.660 9.007 1.00 11.64 113 PHE A C 1
ATOM 1443 O O . PHE A 1 113 ? 19.936 -1.136 9.856 1.00 14.17 113 PHE A O 1
ATOM 1460 N N . THR A 1 114 ? 21.964 -0.955 8.906 1.00 9.65 114 THR A N 1
ATOM 1461 C CA . THR A 1 114 ? 22.680 -1.660 9.956 1.00 9.42 114 THR A CA 1
ATOM 1462 C C . THR A 1 114 ? 23.798 -0.759 10.454 1.00 8.37 114 THR A C 1
ATOM 1463 O O . THR A 1 114 ? 24.675 -0.357 9.676 1.00 8.89 114 THR A O 1
ATOM 1474 N N . PHE A 1 115 ? 23.770 -0.441 11.743 1.00 8.08 115 PHE A N 1
ATOM 1475 C CA . PHE A 1 115 ? 24.772 0.415 12.353 1.00 7.80 115 PHE A CA 1
ATOM 1476 C C . PHE A 1 115 ? 25.963 -0.392 12.822 1.00 8.34 115 PHE A C 1
ATOM 1477 O O . PHE A 1 115 ? 25.843 -1.215 13.726 1.00 10.24 115 PHE A O 1
ATOM 1494 N N . MET A 1 116 ? 27.111 -0.190 12.188 1.00 7.76 116 MET A N 1
ATOM 1495 C CA . MET A 1 116 ? 28.287 -0.976 12.524 1.00 8.00 116 MET A CA 1
ATOM 1496 C C . MET A 1 116 ? 29.080 -0.440 13.706 1.00 7.81 116 MET A C 1
ATOM 1497 O O . MET A 1 116 ? 29.832 -1.194 14.328 1.00 8.42 116 MET A O 1
ATOM 1511 N N . VAL A 1 117 ? 28.922 0.845 14.011 1.00 7.52 117 VAL A N 1
ATOM 1512 C CA . VAL A 1 117 ? 29.696 1.479 15.075 1.00 7.72 117 VAL A CA 1
ATOM 1513 C C . VAL A 1 117 ? 28.741 1.945 16.161 1.00 8.08 117 VAL A C 1
ATOM 1514 O O . VAL A 1 117 ? 27.992 2.912 15.986 1.00 8.04 117 VAL A O 1
ATOM 1527 N N . LYS A 1 118 ? 28.796 1.253 17.295 1.00 7.77 118 LYS A N 1
ATOM 1528 C CA . LYS A 1 118 ? 27.908 1.491 18.419 1.00 8.14 118 LYS A CA 1
ATOM 1529 C C . LYS A 1 118 ? 28.716 1.308 19.696 1.00 7.91 118 LYS A C 1
ATOM 1530 O O . LYS A 1 118 ? 29.154 0.216 19.980 1.00 9.74 118 LYS A O 1
ATOM 1549 N N . PRO A 1 119 ? 28.919 2.376 20.473 1.00 7.95 119 PRO A N 1
ATOM 1550 C CA . PRO A 1 119 ? 28.524 3.769 20.246 1.00 8.62 119 PRO A CA 1
ATOM 1551 C C . PRO A 1 119 ? 29.545 4.508 19.373 1.00 8.57 119 PRO A C 1
ATOM 1552 O O . PRO A 1 119 ? 30.742 4.452 19.643 1.00 9.71 119 PRO A O 1
ATOM 1563 N N . SER A 1 120 ? 29.070 5.223 18.363 1.00 7.53 120 SER A N 1
ATOM 1564 C CA . SER A 1 120 ? 29.961 6.034 17.553 1.00 8.23 120 SER A CA 1
ATOM 1565 C C . SER A 1 120 ? 30.269 7.367 18.244 1.00 7.46 120 SER A C 1
ATOM 1566 O O . SER A 1 120 ? 29.707 7.689 19.299 1.00 7.39 120 SER A O 1
ATOM 1574 N N . ALA A 1 121 ? 31.172 8.128 17.649 1.00 6.89 121 ALA A N 1
ATOM 1575 C CA . ALA A 1 121 ? 31.707 9.324 18.265 1.00 7.74 121 ALA A CA 1
ATOM 1576 C C . ALA A 1 121 ? 30.641 10.327 18.691 1.00 7.58 121 ALA A C 1
ATOM 1577 O O . ALA A 1 121 ? 30.780 10.994 19.716 1.00 7.83 121 ALA A O 1
ATOM 1584 N N . ASP A 1 122 ? 29.603 10.459 17.880 1.00 7.63 122 ASP A N 1
ATOM 1585 C CA . ASP A 1 122 ? 28.536 11.417 18.142 1.00 7.14 122 ASP A CA 1
ATOM 1586 C C . ASP A 1 122 ? 27.819 11.139 19.453 1.00 7.53 122 ASP A C 1
ATOM 1587 O O . ASP A 1 122 ? 27.251 12.051 20.039 1.00 7.36 122 ASP A O 1
ATOM 1596 N N . GLN A 1 123 ? 27.853 9.893 19.910 1.00 7.00 123 GLN A N 1
ATOM 1597 C CA . GLN A 1 123 ? 27.224 9.528 21.173 1.00 7.14 123 GLN A CA 1
ATOM 1598 C C . GLN A 1 123 ? 27.943 10.108 22.389 1.00 7.74 123 GLN A C 1
ATOM 1599 O O . GLN A 1 123 ? 27.424 10.066 23.511 1.00 7.66 123 GLN A O 1
ATOM 1613 N N . PHE A 1 124 ? 29.109 10.696 22.148 1.00 7.71 124 PHE A N 1
ATOM 1614 C CA . PHE A 1 124 ? 29.925 11.272 23.208 1.00 8.66 124 PHE A CA 1
ATOM 1615 C C . PHE A 1 124 ? 29.939 12.797 23.213 1.00 8.77 124 PHE A C 1
ATOM 1616 O O . PHE A 1 124 ? 30.790 13.414 23.845 1.00 10.42 124 PHE A O 1
ATOM 1633 N N . LEU A 1 125 ? 28.961 13.390 22.541 1.00 9.02 125 LEU A N 1
ATOM 1634 C CA . LEU A 1 125 ? 28.726 14.827 22.624 1.00 8.79 125 LEU A CA 1
ATOM 1635 C C . LEU A 1 125 ? 28.708 15.279 24.086 1.00 9.70 125 LEU A C 1
ATOM 1636 O O . LEU A 1 125 ? 27.966 14.732 24.903 1.00 9.83 125 LEU A O 1
ATOM 1652 N N . GLN A 1 126 ? 29.505 16.296 24.393 1.00 11.54 126 GLN A N 1
ATOM 1653 C CA . GLN A 1 126 ? 29.595 16.858 25.740 1.00 14.70 126 GLN A CA 1
ATOM 1654 C C . GLN A 1 126 ? 28.917 18.222 25.822 1.00 13.02 126 GLN A C 1
ATOM 1655 O O . GLN A 1 126 ? 28.680 18.883 24.809 1.00 13.52 126 GLN A O 1
ATOM 1669 N N . LEU A 1 127 ? 28.645 18.669 27.041 1.00 14.23 127 LEU A N 1
ATOM 1670 C CA . LEU A 1 127 ? 28.034 19.976 27.233 1.00 15.78 127 LEU A CA 1
ATOM 1671 C C . LEU A 1 127 ? 28.889 21.081 26.629 1.00 16.62 127 LEU A C 1
ATOM 1672 O O . LEU A 1 127 ? 28.367 22.045 26.069 1.00 17.23 127 LEU A O 1
ATOM 1688 N N . SER A 1 128 ? 30.205 20.938 26.709 1.00 17.49 128 SER A N 1
ATOM 1689 C CA . SER A 1 128 ? 31.089 21.980 26.199 1.00 19.43 128 SER A CA 1
ATOM 1690 C C . SER A 1 128 ? 31.152 22.015 24.673 1.00 18.78 128 SER A C 1
ATOM 1691 O O . SER A 1 128 ? 31.741 22.934 24.111 1.00 20.07 128 SER A O 1
ATOM 1699 N N . ASP A 1 129 ? 30.553 21.029 24.003 1.00 16.02 129 ASP A N 1
ATOM 1700 C CA . ASP A 1 129 ? 30.506 21.040 22.546 1.00 15.24 129 ASP A CA 1
ATOM 1701 C C . ASP A 1 129 ? 29.403 21.947 22.012 1.00 13.57 129 ASP A C 1
ATOM 1702 O O . ASP A 1 129 ? 29.356 22.233 20.826 1.00 14.21 129 ASP A O 1
ATOM 1711 N N . ILE A 1 130 ? 28.499 22.385 22.879 1.00 12.91 130 ILE A N 1
ATOM 1712 C CA . ILE A 1 130 ? 27.357 23.155 22.419 1.00 11.28 130 ILE A CA 1
ATOM 1713 C C . ILE A 1 130 ? 27.816 24.589 22.145 1.00 10.85 130 ILE A C 1
ATOM 1714 O O . ILE A 1 130 ? 28.444 25.200 22.995 1.00 12.18 130 ILE A O 1
ATOM 1730 N N . PRO A 1 131 ? 27.507 25.138 20.960 1.00 10.75 131 PRO A N 1
ATOM 1731 C CA . PRO A 1 131 ? 27.911 26.504 20.614 1.00 11.51 131 PRO A CA 1
ATOM 1732 C C . PRO A 1 131 ? 26.933 27.530 21.153 1.00 12.30 131 PRO A C 1
ATOM 1733 O O . PRO A 1 131 ? 25.876 27.190 21.681 1.00 12.18 131 PRO A O 1
ATOM 1744 N N . SER A 1 132 ? 27.308 28.793 21.047 1.00 12.96 132 SER A N 1
ATOM 1745 C CA . SER A 1 132 ? 26.445 29.861 21.517 1.00 13.82 132 SER A CA 1
ATOM 1746 C C . SER A 1 132 ? 25.286 30.031 20.543 1.00 13.32 132 SER A C 1
ATOM 1747 O O . SER A 1 132 ? 25.481 30.062 19.323 1.00 14.63 132 SER A O 1
ATOM 1755 N N . PHE A 1 133 ? 24.083 30.122 21.106 1.00 12.56 133 PHE A N 1
ATOM 1756 C CA . PHE A 1 133 ? 22.863 30.281 20.338 1.00 13.67 133 PHE A CA 1
ATOM 1757 C C . PHE A 1 133 ? 22.350 31.703 20.497 1.00 14.64 133 PHE A C 1
ATOM 1758 O O . PHE A 1 133 ? 22.679 32.398 21.464 1.00 16.31 133 PHE A O 1
ATOM 1775 N N . GLN A 1 134 ? 21.508 32.117 19.561 1.00 15.10 134 GLN A N 1
ATOM 1776 C CA . GLN A 1 134 ? 20.922 33.442 19.611 1.00 16.19 134 GLN A CA 1
ATOM 1777 C C . GLN A 1 134 ? 19.431 33.380 19.319 1.00 15.23 134 GLN A C 1
ATOM 1778 O O . GLN A 1 134 ? 18.951 32.457 18.658 1.00 14.17 134 GLN A O 1
ATOM 1792 N N . LYS A 1 135 ? 18.714 34.387 19.795 1.00 15.19 135 LYS A N 1
ATOM 1793 C CA . LYS A 1 135 ? 17.287 34.510 19.564 1.00 15.40 135 LYS A CA 1
ATOM 1794 C C . LYS A 1 135 ? 16.963 34.348 18.075 1.00 14.24 135 LYS A C 1
ATOM 1795 O O . LYS A 1 135 ? 17.659 34.879 17.206 1.00 15.14 135 LYS A O 1
ATOM 1814 N N . GLY A 1 136 ? 15.919 33.580 17.776 1.00 13.73 136 GLY A N 1
ATOM 1815 C CA . GLY A 1 136 ? 15.444 33.430 16.414 1.00 13.48 136 GLY A CA 1
ATOM 1816 C C . GLY A 1 136 ? 16.141 32.342 15.612 1.00 12.89 136 GLY A C 1
ATOM 1817 O O . GLY A 1 136 ? 15.722 32.024 14.506 1.00 13.33 136 GLY A O 1
ATOM 1821 N N . GLU A 1 137 ? 17.201 31.759 16.150 1.00 11.31 137 GLU A N 1
ATOM 1822 C CA . GLU A 1 137 ? 17.840 30.640 15.485 1.00 10.80 137 GLU A CA 1
ATOM 1823 C C . GLU A 1 137 ? 16.999 29.384 15.636 1.00 10.34 137 GLU A C 1
ATOM 1824 O O . GLU A 1 137 ? 16.113 29.303 16.489 1.00 10.68 137 GLU A O 1
ATOM 1836 N N . TRP A 1 138 ? 17.310 28.399 14.804 1.00 9.79 138 TRP A N 1
ATOM 1837 C CA . TRP A 1 138 ? 16.684 27.083 14.860 1.00 8.87 138 TRP A CA 1
ATOM 1838 C C . TRP A 1 138 ? 17.710 26.051 15.296 1.00 8.15 138 TRP A C 1
ATOM 1839 O O . TRP A 1 138 ? 18.897 26.178 15.007 1.00 8.67 138 TRP A O 1
ATOM 1860 N N . LEU A 1 139 ? 17.223 25.028 15.989 1.00 7.86 139 LEU A N 1
ATOM 1861 C CA . LEU A 1 139 ? 18.007 23.842 16.302 1.00 7.93 139 LEU A CA 1
ATOM 1862 C C . LEU A 1 139 ? 17.199 22.632 15.867 1.00 7.82 139 LEU A C 1
ATOM 1863 O O . LEU A 1 139 ? 16.049 22.485 16.276 1.00 8.16 139 LEU A O 1
ATOM 1879 N N . HIS A 1 140 ? 17.793 21.772 15.038 1.00 7.28 140 HIS A N 1
ATOM 1880 C CA . HIS A 1 140 ? 17.150 20.529 14.637 1.00 7.55 140 HIS A CA 1
ATOM 1881 C C . HIS A 1 140 ? 17.906 19.319 15.166 1.00 7.50 140 HIS A C 1
ATOM 1882 O O . HIS A 1 140 ? 19.137 19.259 15.085 1.00 8.78 140 HIS A O 1
ATOM 1897 N N . VAL A 1 141 ? 17.132 18.376 15.702 1.00 8.45 141 VAL A N 1
ATOM 1898 C CA . VAL A 1 141 ? 17.620 17.188 16.393 1.00 9.03 141 VAL A CA 1
ATOM 1899 C C . VAL A 1 141 ? 16.860 15.955 15.918 1.00 7.26 141 VAL A C 1
ATOM 1900 O O . VAL A 1 141 ? 15.673 16.049 15.616 1.00 7.32 141 VAL A O 1
ATOM 1913 N N . CYS A 1 142 ? 17.555 14.815 15.877 1.00 6.17 142 CYS A N 1
ATOM 1914 C CA . CYS A 1 142 ? 16.963 13.495 15.639 1.00 6.40 142 CYS A CA 1
ATOM 1915 C C . CYS A 1 142 ? 17.234 12.587 16.825 1.00 6.47 142 CYS A C 1
ATOM 1916 O O . CYS A 1 142 ? 18.078 12.887 17.670 1.00 7.24 142 CYS A O 1
ATOM 1924 N N . SER A 1 143 ? 16.532 11.471 16.893 1.00 5.89 143 SER A N 1
ATOM 1925 C CA . SER A 1 143 ? 16.602 10.664 18.098 1.00 5.99 143 SER A CA 1
ATOM 1926 C C . SER A 1 143 ? 17.916 9.954 18.335 1.00 5.68 143 SER A C 1
ATOM 1927 O O . SER A 1 143 ? 18.178 9.583 19.474 1.00 6.18 143 SER A O 1
ATOM 1935 N N . ILE A 1 144 ? 18.747 9.726 17.332 1.00 5.96 144 ILE A N 1
ATOM 1936 C CA . ILE A 1 144 ? 20.009 9.074 17.594 1.00 5.95 144 ILE A CA 1
ATOM 1937 C C . ILE A 1 144 ? 20.811 9.903 18.603 1.00 6.84 144 ILE A C 1
ATOM 1938 O O . ILE A 1 144 ? 21.552 9.352 19.420 1.00 6.93 144 ILE A O 1
ATOM 1954 N N . ALA A 1 145 ? 20.655 11.218 18.580 1.00 5.64 145 ALA A N 1
ATOM 1955 C CA . ALA A 1 145 ? 21.377 12.065 19.518 1.00 6.57 145 ALA A CA 1
ATOM 1956 C C . ALA A 1 145 ? 20.952 11.808 20.958 1.00 6.73 145 ALA A C 1
ATOM 1957 O O . ALA A 1 145 ? 21.688 12.132 21.880 1.00 6.83 145 ALA A O 1
ATOM 1964 N N . LEU A 1 146 ? 19.774 11.224 21.124 1.00 6.24 146 LEU A N 1
ATOM 1965 C CA . LEU A 1 146 ? 19.220 10.905 22.427 1.00 6.28 146 LEU A CA 1
ATOM 1966 C C . LEU A 1 146 ? 19.446 9.457 22.809 1.00 7.10 146 LEU A C 1
ATOM 1967 O O . LEU A 1 146 ? 18.993 9.029 23.852 1.00 7.74 146 LEU A O 1
ATOM 1983 N N . ALA A 1 147 ? 20.123 8.673 21.975 1.00 6.86 147 ALA A N 1
ATOM 1984 C CA . ALA A 1 147 ? 20.146 7.235 22.209 1.00 6.92 147 ALA A CA 1
ATOM 1985 C C . ALA A 1 147 ? 20.937 6.818 23.439 1.00 7.42 147 ALA A C 1
ATOM 1986 O O . ALA A 1 147 ? 20.505 5.91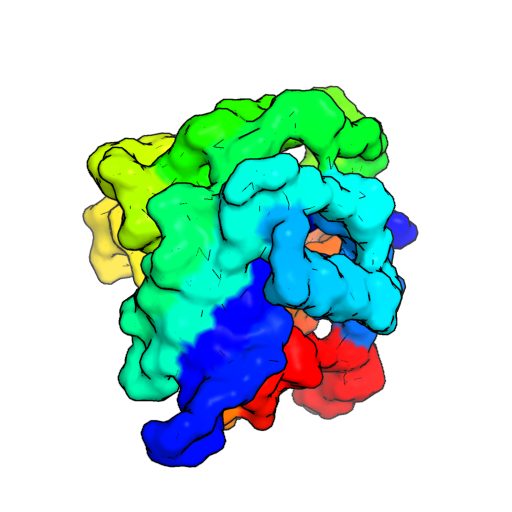8 24.151 1.00 9.03 147 ALA A O 1
ATOM 1993 N N . ASN A 1 148 ? 22.109 7.417 23.642 1.00 6.67 148 ASN A N 1
ATOM 1994 C CA . ASN A 1 148 ? 22.970 7.036 24.755 1.00 7.68 148 ASN A CA 1
ATOM 1995 C C . ASN A 1 148 ? 23.586 8.262 25.372 1.00 7.80 148 ASN A C 1
ATOM 1996 O O . ASN A 1 148 ? 23.623 9.321 24.763 1.00 7.88 148 ASN A O 1
ATOM 2007 N N . GLN A 1 149 ? 24.058 8.115 26.603 1.00 8.74 149 GLN A N 1
ATOM 2008 C CA . GLN A 1 149 ? 24.814 9.168 27.245 1.00 8.51 149 GLN A CA 1
ATOM 2009 C C . GLN A 1 149 ? 26.260 9.137 26.802 1.00 8.27 149 GLN A C 1
ATOM 2010 O O . GLN A 1 149 ? 26.781 8.072 26.497 1.00 9.58 149 GLN A O 1
ATOM 2024 N N . PRO A 1 150 ? 26.948 10.291 26.826 1.00 8.64 150 PRO A N 1
ATOM 2025 C CA . PRO A 1 150 ? 26.464 11.593 27.287 1.00 8.56 150 PRO A CA 1
ATOM 2026 C C . PRO A 1 150 ? 25.672 12.389 26.255 1.00 8.46 150 PRO A C 1
ATOM 2027 O O . PRO A 1 150 ? 25.146 13.457 26.568 1.00 8.53 150 PRO A O 1
ATOM 2038 N N . SER A 1 151 ? 25.602 11.923 25.013 1.00 7.54 151 SER A N 1
ATOM 2039 C CA . SER A 1 151 ? 24.929 12.727 23.999 1.00 7.15 151 SER A CA 1
ATOM 2040 C C . SER A 1 151 ? 23.493 13.040 24.371 1.00 6.56 151 SER A C 1
ATOM 2041 O O . SER A 1 151 ? 23.015 14.140 24.124 1.00 7.18 151 SER A O 1
ATOM 2049 N N . ARG A 1 152 ? 22.797 12.098 24.983 1.00 6.71 152 ARG A N 1
ATOM 2050 C CA . ARG A 1 152 ? 21.394 12.306 25.312 1.00 7.27 152 ARG A CA 1
ATOM 2051 C C . ARG A 1 152 ? 21.228 13.527 26.220 1.00 8.07 152 ARG A C 1
ATOM 2052 O O . ARG A 1 152 ? 20.523 14.463 25.887 1.00 7.68 152 ARG A O 1
ATOM 2073 N N . SER A 1 153 ? 21.917 13.529 27.350 1.00 7.54 153 SER A N 1
ATOM 2074 C CA . SER A 1 153 ? 21.822 14.661 28.257 1.00 8.52 153 SER A CA 1
ATOM 2075 C C . SER A 1 153 ? 22.397 15.935 27.644 1.00 8.08 153 SER A C 1
ATOM 2076 O O . SER A 1 153 ? 21.867 17.022 27.876 1.00 8.46 153 SER A O 1
ATOM 2084 N N . SER A 1 154 ? 23.462 15.828 26.856 1.00 7.74 154 SER A N 1
ATOM 2085 C CA . SER A 1 154 ? 24.023 17.022 26.225 1.00 7.73 154 SER A CA 1
ATOM 2086 C C . SER A 1 154 ? 23.037 17.649 25.242 1.00 7.78 154 SER A C 1
ATOM 2087 O O . SER A 1 154 ? 22.917 18.862 25.157 1.00 8.10 154 SER A O 1
ATOM 2095 N N . THR A 1 155 ? 22.322 16.809 24.521 1.00 7.44 155 THR A N 1
ATOM 2096 C CA . THR A 1 155 ? 21.406 17.275 23.512 1.00 7.37 155 THR A CA 1
ATOM 2097 C C . THR A 1 155 ? 20.177 17.877 24.170 1.00 7.91 155 THR A C 1
ATOM 2098 O O . THR A 1 155 ? 19.677 18.905 23.752 1.00 7.57 155 THR A O 1
ATOM 2109 N N . PHE A 1 156 ? 19.681 17.249 25.227 1.00 7.42 156 PHE A N 1
ATOM 2110 C CA . PHE A 1 156 ? 18.592 17.883 25.970 1.00 8.12 156 PHE A CA 1
ATOM 2111 C C . PHE A 1 156 ? 19.010 19.249 26.541 1.00 8.22 156 PHE A C 1
ATOM 2112 O O . PHE A 1 156 ? 18.202 20.177 26.578 1.00 9.33 156 PHE A O 1
ATOM 2129 N N . ALA A 1 157 ? 20.260 19.382 26.971 1.00 8.34 157 ALA A N 1
ATOM 2130 C CA . ALA A 1 157 ? 20.741 20.673 27.458 1.00 9.26 157 ALA A CA 1
ATOM 2131 C C . ALA A 1 157 ? 20.774 21.675 26.316 1.00 8.69 157 ALA A C 1
ATOM 2132 O O . ALA A 1 157 ? 20.389 22.821 26.492 1.00 9.19 157 ALA A O 1
ATOM 2139 N N . ALA A 1 158 ? 21.225 21.245 25.141 1.00 8.75 158 ALA A N 1
ATOM 2140 C CA . ALA A 1 158 ? 21.254 22.134 23.986 1.00 8.49 158 ALA A CA 1
ATOM 2141 C C . ALA A 1 158 ? 19.850 22.618 23.658 1.00 8.83 158 ALA A C 1
ATOM 2142 O O . ALA A 1 158 ? 19.641 23.791 23.397 1.00 8.75 158 ALA A O 1
ATOM 2149 N N . ILE A 1 159 ? 18.881 21.715 23.685 1.00 8.57 159 ILE A N 1
ATOM 2150 C CA . ILE A 1 159 ? 17.495 22.087 23.450 1.00 8.97 159 ILE A CA 1
ATOM 2151 C C . ILE A 1 159 ? 17.023 23.119 24.482 1.00 9.71 159 ILE A C 1
ATOM 2152 O O . ILE A 1 159 ? 16.438 24.138 24.111 1.00 9.61 159 ILE A O 1
ATOM 2168 N N . ALA A 1 160 ? 17.292 22.867 25.761 1.00 9.33 160 ALA A N 1
ATOM 2169 C CA . ALA A 1 160 ? 16.893 23.799 26.812 1.00 10.08 160 ALA A CA 1
ATOM 2170 C C . ALA A 1 160 ? 17.537 25.168 26.597 1.00 9.99 160 ALA A C 1
ATOM 2171 O O . ALA A 1 160 ? 16.905 26.202 26.830 1.00 11.02 160 ALA A O 1
ATOM 2178 N N . GLN A 1 161 ? 18.786 25.183 26.131 1.00 10.08 161 GLN A N 1
ATOM 2179 C CA . GLN A 1 161 ? 19.500 26.449 25.920 1.00 11.01 161 GLN A CA 1
ATOM 2180 C C . GLN A 1 161 ? 18.942 27.209 24.724 1.00 10.28 161 GLN A C 1
ATOM 2181 O O . GLN A 1 161 ? 18.814 28.438 24.753 1.00 11.10 161 GLN A O 1
ATOM 2195 N N . MET A 1 162 ? 18.594 26.492 23.663 1.00 10.60 162 MET A N 1
ATOM 2196 C CA . MET A 1 162 ? 18.006 27.161 22.516 1.00 10.32 162 MET A CA 1
ATOM 2197 C C . MET A 1 162 ? 16.647 27.761 22.883 1.00 10.86 162 MET A C 1
ATOM 2198 O O . MET A 1 162 ? 16.346 28.891 22.503 1.00 12.27 162 MET A O 1
ATOM 2212 N N . LYS A 1 163 ? 15.850 27.029 23.661 1.00 11.39 163 LYS A N 1
ATOM 2213 C CA . LYS A 1 163 ? 14.555 27.531 24.100 1.00 11.53 163 LYS A CA 1
ATOM 2214 C C . LYS A 1 163 ? 14.752 28.769 24.964 1.00 12.18 163 LYS A C 1
ATOM 2215 O O . LYS A 1 163 ? 14.034 29.753 24.828 1.00 14.10 163 LYS A O 1
ATOM 2234 N N . GLU A 1 164 ? 15.734 28.728 25.857 1.00 12.59 164 GLU A N 1
ATOM 2235 C CA . GLU A 1 164 ? 15.928 29.819 26.810 1.00 13.52 164 GLU A CA 1
ATOM 2236 C C . GLU A 1 164 ? 16.269 31.129 26.113 1.00 13.67 164 GLU A C 1
ATOM 2237 O O . GLU A 1 164 ? 15.843 32.205 26.547 1.00 15.16 164 GLU A O 1
ATOM 2249 N N . VAL A 1 165 ? 17.051 31.045 25.043 1.00 13.28 165 VAL A N 1
ATOM 2250 C CA . VAL A 1 165 ? 17.519 32.238 24.341 1.00 13.80 165 VAL A CA 1
ATOM 2251 C C . VAL A 1 165 ? 16.477 32.775 23.355 1.00 14.12 165 VAL A C 1
ATOM 2252 O O . VAL A 1 165 ? 16.654 33.838 22.773 1.00 16.50 165 VAL A O 1
ATOM 2265 N N . GLY A 1 166 ? 15.384 32.047 23.169 1.00 12.88 166 GLY A N 1
ATOM 2266 C CA . GLY A 1 166 ? 14.348 32.484 2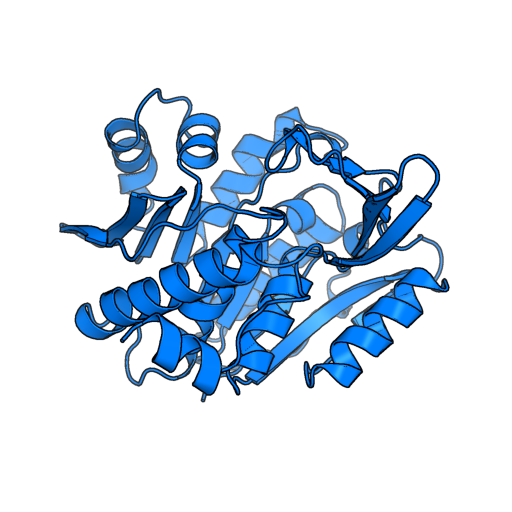2.253 1.00 13.47 166 GLY A CA 1
ATOM 2267 C C . GLY A 1 166 ? 14.532 31.987 20.833 1.00 13.02 166 GLY A C 1
ATOM 2268 O O . GLY A 1 166 ? 14.072 32.612 19.881 1.00 13.70 166 GLY A O 1
ATOM 2272 N N . GLY A 1 167 ? 15.205 30.856 20.692 1.00 11.73 167 GLY A N 1
ATOM 2273 C CA . GLY A 1 167 ? 15.274 30.153 19.431 1.00 11.79 167 GLY A CA 1
ATOM 2274 C C . GLY A 1 167 ? 14.148 29.145 19.318 1.00 10.67 167 GLY A C 1
ATOM 2275 O O . GLY A 1 167 ? 13.265 29.069 20.176 1.00 11.45 167 GLY A O 1
ATOM 2279 N N . TYR A 1 168 ? 14.190 28.355 18.256 1.00 10.22 168 TYR A N 1
ATOM 2280 C CA . TYR A 1 168 ? 13.132 27.411 17.947 1.00 9.36 168 TYR A CA 1
ATOM 2281 C C . TYR A 1 168 ? 13.742 26.037 17.781 1.00 8.60 168 TYR A C 1
ATOM 2282 O O . TYR A 1 168 ? 14.884 25.900 17.340 1.00 9.26 168 TYR A O 1
ATOM 2300 N N . VAL A 1 169 ? 12.962 25.019 18.117 1.00 8.07 169 VAL A N 1
ATOM 2301 C CA . VAL A 1 169 ? 13.441 23.650 18.128 1.00 7.87 169 VAL A CA 1
ATOM 2302 C C . VAL A 1 169 ? 12.613 22.777 17.208 1.00 8.27 169 VAL A C 1
ATOM 2303 O O . VAL A 1 169 ? 11.390 22.730 17.300 1.00 8.52 169 VAL A O 1
ATOM 2316 N N . SER A 1 170 ? 13.313 22.100 16.306 1.00 7.24 170 SER A N 1
ATOM 2317 C CA . SER A 1 170 ? 12.729 21.129 15.405 1.00 7.07 170 SER A CA 1
ATOM 2318 C C . SER A 1 170 ? 13.232 19.742 15.793 1.00 7.48 170 SER A C 1
ATOM 2319 O O . SER A 1 170 ? 14.408 19.566 16.087 1.00 7.46 170 SER A O 1
ATOM 2327 N N . PHE A 1 171 ? 12.341 18.762 15.779 1.00 6.86 171 PHE A N 1
ATOM 2328 C CA . PHE A 1 171 ? 12.681 17.397 16.135 1.00 6.77 171 PHE A CA 1
ATOM 2329 C C . PHE A 1 171 ? 12.065 16.436 15.132 1.00 5.70 171 PHE A C 1
ATOM 2330 O O . PHE A 1 171 ? 10.881 16.543 14.801 1.00 7.36 171 PHE A O 1
ATOM 2347 N N . ASP A 1 172 ? 12.890 15.529 14.623 1.00 6.54 172 ASP A N 1
ATOM 2348 C CA . ASP A 1 172 ? 12.445 14.452 13.744 1.00 7.49 172 ASP A CA 1
ATOM 2349 C C . ASP A 1 172 ? 12.936 13.177 14.406 1.00 7.55 172 ASP A C 1
ATOM 2350 O O . ASP A 1 172 ? 14.123 12.895 14.380 1.00 7.81 172 ASP A O 1
ATOM 2359 N N . PRO A 1 173 ? 12.031 12.439 15.057 1.00 8.67 173 PRO A N 1
ATOM 2360 C CA . PRO A 1 173 ? 12.504 11.245 15.764 1.00 8.33 173 PRO A CA 1
ATOM 2361 C C . PRO A 1 173 ? 13.450 10.386 14.909 1.00 7.34 173 PRO A C 1
ATOM 2362 O O . PRO A 1 173 ? 14.513 10.014 15.388 1.00 8.01 173 PRO A O 1
ATOM 2373 N N . ASN A 1 174 ? 13.100 10.085 13.671 1.00 8.02 174 ASN A N 1
ATOM 2374 C CA . ASN A 1 174 ? 14.032 9.388 12.801 1.00 8.80 174 ASN A CA 1
ATOM 2375 C C . ASN A 1 174 ? 14.572 8.151 13.518 1.00 8.44 174 ASN A C 1
ATOM 2376 O O . ASN A 1 174 ? 15.775 7.976 13.726 1.00 8.24 174 ASN A O 1
ATOM 2387 N N . LEU A 1 175 ? 13.652 7.288 13.896 1.00 7.43 175 LEU A N 1
ATOM 2388 C CA . LEU A 1 175 ? 13.975 6.212 14.805 1.00 7.76 175 LEU A CA 1
ATOM 2389 C C . LEU A 1 175 ? 14.902 5.180 14.224 1.00 7.12 175 LEU A C 1
ATOM 2390 O O . LEU A 1 175 ? 14.689 4.696 13.116 1.00 8.01 175 LEU A O 1
ATOM 2406 N N . ARG A 1 176 ? 15.929 4.841 14.993 1.00 7.68 176 ARG A N 1
ATOM 2407 C CA . ARG A 1 176 ? 16.872 3.787 14.669 1.00 7.90 176 ARG A CA 1
ATOM 2408 C C . ARG A 1 176 ? 17.140 3.025 15.967 1.00 8.32 176 ARG A C 1
ATOM 2409 O O . ARG A 1 176 ? 18.104 3.302 16.692 1.00 8.26 176 ARG A O 1
ATOM 2430 N N . GLU A 1 177 ? 16.263 2.079 16.274 1.00 9.17 177 GLU A N 1
ATOM 2431 C CA . GLU A 1 177 ? 16.245 1.464 17.603 1.00 10.04 177 GLU A CA 1
ATOM 2432 C C . GLU A 1 177 ? 17.559 0.806 17.961 1.00 8.69 177 GLU A C 1
ATOM 2433 O O . GLU A 1 177 ? 17.955 0.833 19.121 1.00 8.93 177 GLU A O 1
ATOM 2445 N N . GLU A 1 178 ? 18.242 0.200 16.989 1.00 8.39 178 GLU A N 1
ATOM 2446 C CA . GLU A 1 178 ? 19.413 -0.600 17.341 1.00 9.28 178 GLU A CA 1
ATOM 2447 C C . GLU A 1 178 ? 20.559 0.231 17.908 1.00 8.69 178 GLU A C 1
ATOM 2448 O O . GLU A 1 178 ? 21.470 -0.307 18.531 1.00 9.76 178 GLU A O 1
ATOM 2460 N N . VAL A 1 179 ? 20.515 1.539 17.704 1.00 7.93 179 VAL A N 1
ATOM 2461 C CA . VAL A 1 179 ? 21.561 2.415 18.220 1.00 8.61 179 VAL A CA 1
ATOM 2462 C C . VAL A 1 179 ? 21.473 2.574 19.754 1.00 8.58 179 VAL A C 1
ATOM 2463 O O . VAL A 1 179 ? 22.454 2.938 20.407 1.00 8.85 179 VAL A O 1
ATOM 2476 N N . TRP A 1 180 ? 20.300 2.319 20.322 1.00 8.42 180 TRP A N 1
ATOM 2477 C CA . TRP A 1 180 ? 20.053 2.476 21.754 1.00 8.81 180 TRP A CA 1
ATOM 2478 C C . TRP A 1 180 ? 20.604 1.285 22.512 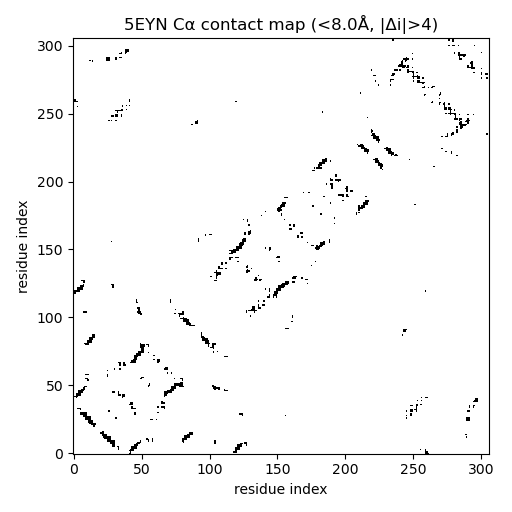1.00 9.51 180 TRP A C 1
ATOM 2479 O O . TRP A 1 180 ? 20.224 0.151 22.257 1.00 10.52 180 TRP A O 1
ATOM 2500 N N . SER A 1 181 ? 21.499 1.527 23.463 1.00 9.62 181 SER A N 1
ATOM 2501 C CA . SER A 1 181 ? 21.963 0.435 24.301 1.00 11.48 181 SER A CA 1
ATOM 2502 C C . SER A 1 181 ? 20.840 -0.061 25.217 1.00 11.31 181 SER A C 1
ATOM 2503 O O . SER A 1 181 ? 20.841 -1.233 25.598 1.00 12.89 181 SER A O 1
ATOM 2511 N N . GLU A 1 182 ? 19.880 0.819 25.521 1.00 10.20 182 GLU A N 1
ATOM 2512 C CA . GLU A 1 182 ? 18.709 0.506 26.330 1.00 12.28 182 GLU A CA 1
ATOM 2513 C C . GLU A 1 182 ? 17.473 0.825 25.501 1.00 11.74 182 GLU A C 1
ATOM 2514 O O . GLU A 1 182 ? 16.884 1.890 25.656 1.00 11.65 182 GLU A O 1
ATOM 2526 N N . PRO A 1 183 ? 17.086 -0.081 24.590 1.00 12.72 183 PRO A N 1
ATOM 2527 C CA . PRO A 1 183 ? 15.961 0.243 23.704 1.00 14.04 183 PRO A CA 1
ATOM 2528 C C . PRO A 1 183 ? 14.643 0.498 24.445 1.00 13.11 183 PRO A C 1
ATOM 2529 O O . PRO A 1 183 ? 13.767 1.192 23.913 1.00 13.57 183 PRO A O 1
ATOM 2540 N N . GLN A 1 184 ? 14.513 -0.020 25.661 1.00 13.20 184 GLN A N 1
ATOM 2541 C CA . GLN A 1 184 ? 13.312 0.217 26.447 1.00 14.32 184 GLN A CA 1
ATOM 2542 C C . GLN A 1 184 ? 13.169 1.691 26.863 1.00 14.41 184 GLN A C 1
ATOM 2543 O O . GLN A 1 184 ? 12.105 2.107 27.308 1.00 15.51 184 GLN A O 1
ATOM 2557 N N . GLU A 1 185 ? 14.242 2.469 26.711 1.00 11.91 185 GLU A N 1
ATOM 2558 C CA . GLU A 1 185 ? 14.227 3.896 27.027 1.00 10.87 185 GLU A CA 1
ATOM 2559 C C . GLU A 1 185 ? 13.821 4.756 25.835 1.00 10.05 185 GLU A C 1
ATOM 2560 O O . GLU A 1 185 ? 13.563 5.944 25.989 1.00 10.29 185 GLU A O 1
ATOM 2572 N N . LEU A 1 186 ? 13.754 4.167 24.652 1.00 9.65 186 LEU A N 1
ATOM 2573 C CA . LEU A 1 186 ? 13.512 4.951 23.450 1.00 10.25 186 LEU A CA 1
ATOM 2574 C C . LEU A 1 186 ? 12.197 5.716 23.506 1.00 9.34 186 LEU A C 1
ATOM 2575 O O . LEU A 1 186 ? 12.163 6.922 23.262 1.00 8.80 186 LEU A O 1
ATOM 2591 N N . GLN A 1 187 ? 11.098 5.035 23.791 1.00 10.62 187 GLN A N 1
ATOM 2592 C CA . GLN A 1 187 ? 9.804 5.689 23.672 0.99 11.22 187 GLN A CA 1
ATOM 2593 C C . GLN A 1 187 ? 9.712 6.908 24.574 1.00 10.34 187 GLN A C 1
ATOM 2594 O O . GLN A 1 187 ? 9.365 7.993 24.129 1.00 11.03 187 GLN A O 1
ATOM 2608 N N . ALA A 1 188 ? 10.038 6.735 25.844 1.00 10.13 188 ALA A N 1
ATOM 2609 C CA . ALA A 1 188 ? 9.920 7.828 26.796 1.00 10.99 188 ALA A CA 1
ATOM 2610 C C . ALA A 1 188 ? 10.892 8.960 26.494 1.00 9.87 188 ALA A C 1
ATOM 2611 O O . ALA A 1 188 ? 10.574 10.134 26.660 1.00 10.28 188 ALA A O 1
ATOM 2618 N N . THR A 1 189 ? 12.106 8.615 26.100 1.00 9.07 189 THR A N 1
ATOM 2619 C CA . THR A 1 189 ? 13.119 9.637 25.841 1.00 8.86 189 THR A CA 1
ATOM 2620 C C . THR A 1 189 ? 12.738 10.470 24.613 1.00 8.04 189 THR A C 1
ATOM 2621 O O . THR A 1 189 ? 12.807 11.698 24.618 1.00 8.15 189 THR A O 1
ATOM 2632 N N . VAL A 1 190 ? 12.291 9.798 23.566 1.00 8.08 190 VAL A N 1
ATOM 2633 C CA . VAL A 1 190 ? 11.856 10.490 22.361 1.00 8.06 190 VAL A CA 1
ATOM 2634 C C . VAL A 1 190 ? 10.645 11.368 22.667 1.00 8.55 190 VAL A C 1
ATOM 2635 O O . VAL A 1 190 ? 10.593 12.522 22.230 1.00 8.49 190 VAL A O 1
ATOM 2648 N N . MET A 1 191 ? 9.686 10.868 23.445 1.00 8.57 191 MET A N 1
ATOM 2649 C CA . MET A 1 191 ? 8.513 11.684 23.715 1.00 10.07 191 MET A CA 1
ATOM 2650 C C . MET A 1 191 ? 8.844 12.889 24.589 1.00 9.82 191 MET A C 1
ATOM 2651 O O . MET A 1 191 ? 8.186 13.920 24.480 1.00 10.42 191 MET A O 1
ATOM 2665 N N . ARG A 1 192 ? 9.865 12.783 25.437 1.00 9.46 192 ARG A N 1
ATOM 2666 C CA . ARG A 1 192 ? 10.339 13.945 26.183 1.00 10.35 192 ARG A CA 1
ATOM 2667 C C . ARG A 1 192 ? 10.801 15.040 25.223 1.00 9.67 192 ARG A C 1
ATOM 2668 O O . ARG A 1 192 ? 10.491 16.214 25.427 1.00 10.17 192 ARG A O 1
ATOM 2689 N N . ALA A 1 193 ? 11.528 14.670 24.172 1.00 8.93 193 ALA A N 1
ATOM 2690 C CA . ALA A 1 193 ? 11.965 15.639 23.179 1.00 9.24 193 ALA A CA 1
ATOM 2691 C C . ALA A 1 193 ? 10.784 16.182 22.375 1.00 8.43 193 ALA A C 1
ATOM 2692 O O . ALA A 1 193 ? 10.747 17.366 22.053 1.00 9.10 193 ALA A O 1
ATOM 2699 N N . VAL A 1 194 ? 9.831 15.328 22.022 1.00 8.64 194 VAL A N 1
ATOM 2700 C CA . VAL A 1 194 ? 8.638 15.797 21.325 1.00 9.85 194 VAL A CA 1
ATOM 2701 C C . VAL A 1 194 ? 7.970 16.939 22.114 1.00 10.10 194 VAL A C 1
ATOM 2702 O O . VAL A 1 194 ? 7.491 17.915 21.534 1.00 10.12 194 VAL A O 1
ATOM 2715 N N . GLY A 1 195 ? 7.962 16.810 23.436 1.00 10.24 195 GLY A N 1
ATOM 2716 C CA . GLY A 1 195 ? 7.380 17.823 24.300 1.00 10.86 195 GLY A CA 1
ATOM 2717 C C . GLY A 1 195 ? 8.138 19.132 24.384 1.00 11.91 195 GLY A C 1
ATOM 2718 O O . GLY A 1 195 ? 7.614 20.115 24.915 1.00 15.72 195 GLY A O 1
ATOM 2722 N N . LEU A 1 196 ? 9.355 19.168 23.851 1.00 9.79 196 LEU A N 1
ATOM 2723 C CA . LEU A 1 196 ? 10.165 20.385 23.898 1.00 10.25 196 LEU A CA 1
ATOM 2724 C C . LEU A 1 196 ? 10.156 21.140 22.564 1.00 9.69 196 LEU A C 1
ATOM 2725 O O . LEU A 1 196 ? 10.602 22.284 22.485 1.00 12.27 196 LEU A O 1
ATOM 2741 N N . ALA A 1 197 ? 9.645 20.520 21.507 1.00 9.40 197 ALA A N 1
ATOM 2742 C CA . ALA A 1 197 ? 9.859 21.024 20.166 1.00 9.69 197 ALA A CA 1
ATOM 2743 C C . ALA A 1 197 ? 8.758 21.980 19.712 1.00 9.84 197 ALA A C 1
ATOM 2744 O O . ALA A 1 197 ? 7.598 21.861 20.105 1.00 10.78 197 ALA A O 1
ATOM 2751 N N . ASP A 1 198 ? 9.146 22.937 18.877 1.00 9.12 198 ASP A N 1
ATOM 2752 C CA . ASP A 1 198 ? 8.202 23.769 18.147 1.00 9.43 198 ASP A CA 1
ATOM 2753 C C . ASP A 1 198 ? 7.643 23.080 16.914 1.00 8.92 198 ASP A C 1
ATOM 2754 O O . ASP A 1 198 ? 6.485 23.288 16.551 1.00 8.96 198 ASP A O 1
ATOM 2763 N N . VAL A 1 199 ? 8.490 22.279 16.272 1.00 8.17 199 VAL A N 1
ATOM 2764 C CA . VAL A 1 199 ? 8.126 21.547 15.069 1.00 7.44 199 VAL A CA 1
ATOM 2765 C C . VAL A 1 199 ? 8.530 20.097 15.250 1.00 7.69 199 VAL A C 1
ATOM 2766 O O . VAL A 1 199 ? 9.666 19.823 15.650 1.00 7.87 199 VAL A O 1
ATOM 2779 N N . VAL A 1 200 ? 7.616 19.169 14.974 1.00 7.01 200 VAL A N 1
ATOM 2780 C CA . VAL A 1 200 ? 7.960 17.758 15.017 1.00 6.55 200 VAL A CA 1
ATOM 2781 C C . VAL A 1 200 ? 7.494 17.137 13.708 1.00 7.21 200 VAL A C 1
ATOM 2782 O O . VAL A 1 200 ? 6.358 17.365 13.276 1.00 8.39 200 VAL A O 1
ATOM 2795 N N . LYS A 1 201 ? 8.386 16.374 13.086 1.00 8.72 201 LYS A N 1
ATOM 2796 C CA . LYS A 1 201 ? 8.094 15.637 11.863 1.00 8.46 201 LYS A CA 1
ATOM 2797 C C . LYS A 1 201 ? 8.196 14.155 12.181 1.00 9.19 201 LYS A C 1
ATOM 2798 O O . LYS A 1 201 ? 9.201 13.708 12.739 1.00 8.77 201 LYS A O 1
ATOM 2817 N N . PHE A 1 202 ? 7.133 13.431 11.845 1.00 8.84 202 PHE A N 1
ATOM 2818 C CA . PHE A 1 202 ? 7.068 11.986 11.995 1.00 8.84 202 PHE A CA 1
ATOM 2819 C C . PHE A 1 202 ? 6.814 11.392 10.628 1.00 9.67 202 PHE A C 1
ATOM 2820 O O . PHE A 1 202 ? 6.094 11.983 9.841 1.00 10.44 202 PHE A O 1
ATOM 2837 N N . SER A 1 203 ? 7.304 10.189 10.369 1.00 10.51 203 SER A N 1
ATOM 2838 C CA . SER A 1 203 ? 6.668 9.381 9.353 1.00 11.18 203 SER A CA 1
ATOM 2839 C C . SER A 1 203 ? 5.394 8.822 9.973 1.00 12.04 203 SER A C 1
ATOM 2840 O O . SER A 1 203 ? 5.242 8.781 11.201 1.00 11.35 203 SER A O 1
ATOM 2848 N N . GLU A 1 204 ? 4.475 8.385 9.126 1.00 12.79 204 GLU A N 1
ATOM 2849 C CA . GLU A 1 204 ? 3.231 7.793 9.600 1.00 15.49 204 GLU A CA 1
ATOM 2850 C C . GLU A 1 204 ? 3.541 6.644 10.555 1.00 14.65 204 GLU A C 1
ATOM 2851 O O . GLU A 1 204 ? 2.926 6.501 11.611 1.00 14.19 204 GLU A O 1
ATOM 2863 N N . GLU A 1 205 ? 4.510 5.823 10.175 1.00 15.27 205 GLU A N 1
ATOM 2864 C CA . GLU A 1 205 ? 4.870 4.668 10.975 1.00 15.59 205 GLU A CA 1
ATOM 2865 C C . GLU A 1 205 ? 5.455 5.086 12.334 1.00 14.47 205 GLU A C 1
ATOM 2866 O O . GLU A 1 205 ? 5.128 4.520 13.359 1.00 15.00 205 GLU A O 1
ATOM 2878 N N . GLU A 1 206 ? 6.303 6.098 12.345 1.00 11.25 206 GLU A N 1
ATOM 2879 C CA . GLU A 1 206 ? 6.904 6.545 13.591 1.00 10.63 206 GLU A CA 1
ATOM 2880 C C . GLU A 1 206 ? 5.859 7.119 14.548 1.00 10.25 206 GLU A C 1
ATOM 2881 O O . GLU A 1 206 ? 5.945 6.920 15.753 1.00 9.56 206 GLU A O 1
ATOM 2893 N N . LEU A 1 207 ? 4.916 7.891 14.028 1.00 10.58 207 LEU A N 1
ATOM 2894 C CA . LEU A 1 207 ? 3.886 8.480 14.870 1.00 11.10 207 LEU A CA 1
ATOM 2895 C C . LEU A 1 207 ? 3.110 7.375 15.545 1.00 12.53 207 LEU A C 1
ATOM 2896 O O . LEU A 1 207 ? 2.877 7.415 16.750 1.00 12.41 207 LEU A O 1
ATOM 2912 N N . GLN A 1 208 ? 2.724 6.365 14.774 1.00 13.83 208 GLN A N 1
ATOM 2913 C CA . GLN A 1 208 ? 1.948 5.265 15.336 1.00 14.93 208 GLN A CA 1
ATOM 2914 C C . GLN A 1 208 ? 2.749 4.463 16.354 1.00 13.89 208 GLN A C 1
ATOM 2915 O O . GLN A 1 208 ? 2.231 4.092 17.398 1.00 13.79 208 GLN A O 1
ATOM 2929 N N . PHE A 1 209 ? 4.015 4.213 16.054 1.00 13.93 209 PHE A N 1
ATOM 2930 C CA . PHE A 1 209 ? 4.876 3.464 16.963 1.00 13.64 209 PHE A CA 1
ATOM 2931 C C . PHE A 1 209 ? 5.030 4.206 18.285 1.00 13.75 209 PHE A C 1
ATOM 2932 O O . PHE A 1 209 ? 4.899 3.628 19.350 1.00 14.78 209 PHE A O 1
ATOM 2949 N N . LEU A 1 210 ? 5.299 5.499 18.212 1.00 11.98 210 LEU A N 1
ATOM 2950 C CA . LEU A 1 210 ? 5.600 6.262 19.419 1.00 11.01 210 LEU A CA 1
ATOM 2951 C C . LEU A 1 210 ? 4.384 6.492 20.293 1.00 13.79 210 LEU A C 1
ATOM 2952 O O . LEU A 1 210 ? 4.524 6.719 21.486 1.00 15.07 210 LEU A O 1
ATOM 2968 N N . THR A 1 211 ? 3.201 6.440 19.696 1.00 14.13 211 THR A N 1
ATOM 2969 C CA . THR A 1 211 ? 1.957 6.633 20.427 1.00 15.66 211 THR A CA 1
ATOM 2970 C C . THR A 1 211 ? 1.200 5.327 20.673 1.00 17.03 211 THR A C 1
ATOM 2971 O O . THR A 1 211 ? 0.193 5.325 21.373 1.00 19.10 211 THR A O 1
ATOM 2982 N N . GLY A 1 212 ? 1.669 4.221 20.101 1.00 16.61 212 GLY A N 1
ATOM 2983 C CA . GLY A 1 212 ? 1.007 2.939 20.285 1.00 18.16 212 GLY A CA 1
ATOM 2984 C C . GLY A 1 212 ? -0.371 2.882 19.648 1.00 19.78 212 GLY A C 1
ATOM 2985 O O . GLY A 1 212 ? -1.281 2.220 20.155 1.00 20.83 212 GLY A O 1
ATOM 2989 N N . THR A 1 213 ? -0.523 3.560 18.518 1.00 19.37 213 THR A N 1
ATOM 2990 C CA . THR A 1 213 ? -1.808 3.647 17.847 1.00 19.51 213 THR A CA 1
ATOM 2991 C C . THR A 1 213 ? -1.760 2.982 16.476 1.00 20.86 213 THR A C 1
ATOM 2992 O O . THR A 1 213 ? -0.697 2.583 16.002 1.00 20.64 213 THR A O 1
ATOM 3003 N N . GLN A 1 214 ? -2.922 2.890 15.835 1.00 21.58 214 GLN A N 1
ATOM 3004 C CA . GLN A 1 214 ? -3.043 2.171 14.575 1.00 21.93 214 GLN A CA 1
ATOM 3005 C C . 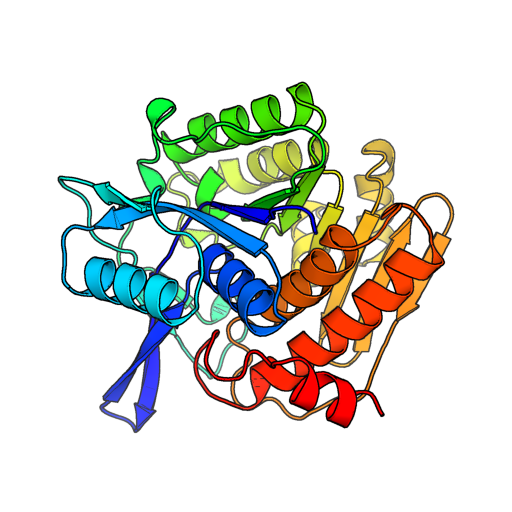GLN A 1 214 ? -3.441 3.070 13.416 1.00 21.42 214 GLN A C 1
ATOM 3006 O O . GLN A 1 214 ? -3.678 2.586 12.309 1.00 23.39 214 GLN A O 1
ATOM 3020 N N . SER A 1 215 ? -3.510 4.378 13.661 1.00 20.41 215 SER A N 1
ATOM 3021 C CA . SER A 1 215 ? -3.853 5.325 12.613 1.00 19.63 215 SER A CA 1
ATOM 3022 C C . SER A 1 215 ? -3.259 6.687 12.929 1.00 18.39 215 SER A C 1
ATOM 3023 O O . SER A 1 215 ? -2.939 6.986 14.079 1.00 17.08 215 SER A O 1
ATOM 3031 N N . ILE A 1 216 ? -3.117 7.513 11.898 1.00 18.30 216 ILE A N 1
ATOM 3032 C CA . ILE A 1 216 ? -2.613 8.870 12.068 1.00 18.51 216 ILE A CA 1
ATOM 3033 C C . ILE A 1 216 ? -3.573 9.685 12.948 1.00 18.99 216 ILE A C 1
ATOM 3034 O O . ILE A 1 216 ? -3.145 10.414 13.846 1.00 18.29 216 ILE A O 1
ATOM 3050 N N . GLU A 1 217 ? -4.870 9.539 12.698 1.00 19.79 217 GLU A N 1
ATOM 3051 C CA . GLU A 1 217 ? -5.885 10.228 13.488 1.00 22.09 217 GLU A CA 1
ATOM 3052 C C . GLU A 1 217 ? -5.690 9.937 14.973 1.00 20.59 217 GLU A C 1
ATOM 3053 O O . GLU A 1 217 ? -5.657 10.845 15.799 1.00 19.80 217 GLU A O 1
ATOM 3065 N N . GLU A 1 218 ? -5.555 8.664 15.320 1.00 20.46 218 GLU A N 1
ATOM 3066 C CA . GLU A 1 218 ? -5.365 8.302 16.712 1.00 21.07 218 GLU A CA 1
ATOM 3067 C C . GLU A 1 218 ? -4.018 8.787 17.243 1.00 19.46 218 GLU A C 1
ATOM 3068 O O . GLU A 1 218 ? -3.919 9.226 18.387 1.00 18.75 218 GLU A O 1
ATOM 3080 N N . GLY A 1 219 ? -2.979 8.713 16.419 1.00 17.87 219 GLY A N 1
ATOM 3081 C CA . GLY A 1 219 ? -1.681 9.214 16.829 1.00 17.81 219 GLY A CA 1
ATOM 3082 C C . GLY A 1 219 ? -1.697 10.708 17.112 1.00 16.29 219 GLY A C 1
ATOM 3083 O O . GLY A 1 219 ? -1.116 11.170 18.095 1.00 15.93 219 GLY A O 1
ATOM 3087 N N . LEU A 1 220 ? -2.359 11.476 16.257 1.00 16.31 220 LEU A N 1
ATOM 3088 C CA . LEU A 1 220 ? -2.431 12.921 16.456 1.00 16.95 220 LEU A CA 1
ATOM 3089 C C . LEU A 1 220 ? -3.217 13.250 17.725 1.00 18.34 220 LEU A C 1
ATOM 3090 O O . LEU A 1 220 ? -2.870 14.174 18.461 1.00 18.32 220 LEU A O 1
ATOM 3106 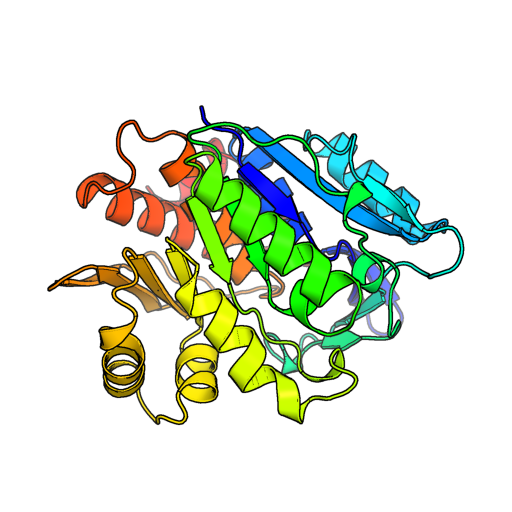N N . GLN A 1 221 ? -4.279 12.501 17.988 1.00 19.68 221 GLN A N 1
ATOM 3107 C CA . GLN A 1 221 ? -5.048 12.740 19.204 1.00 22.31 221 GLN A CA 1
ATOM 3108 C C . GLN A 1 221 ? -4.185 12.458 20.434 1.00 21.14 221 GLN A C 1
ATOM 3109 O O . GLN A 1 221 ? -4.260 13.166 21.435 1.00 22.25 221 GLN A O 1
ATOM 3123 N N . ALA A 1 222 ? -3.350 11.429 20.347 1.00 19.75 222 ALA A N 1
ATOM 3124 C CA . ALA A 1 222 ? -2.521 11.025 21.471 1.00 20.13 222 ALA A CA 1
ATOM 3125 C C . ALA A 1 222 ? -1.468 12.063 21.836 1.00 20.74 222 ALA A C 1
ATOM 3126 O O . ALA A 1 222 ? -1.000 12.092 22.969 1.00 21.20 222 ALA A O 1
ATOM 3133 N N . ILE A 1 223 ? -1.089 12.918 20.890 1.00 20.87 223 ILE A N 1
ATOM 3134 C CA . ILE A 1 223 ? -0.106 13.951 21.191 1.00 20.30 223 ILE A CA 1
ATOM 3135 C C . ILE A 1 223 ? -0.732 15.340 21.331 1.00 20.05 223 ILE A C 1
ATOM 3136 O O . ILE A 1 223 ? -0.021 16.332 21.458 1.00 20.16 223 ILE A O 1
ATOM 3152 N N . ALA A 1 224 ? -2.058 15.416 21.328 1.00 22.23 224 ALA A N 1
ATOM 3153 C CA . ALA A 1 224 ? -2.735 16.715 21.370 1.00 24.89 224 ALA A CA 1
ATOM 3154 C C . ALA A 1 224 ? -2.330 17.549 22.584 1.00 25.82 224 ALA A C 1
ATOM 3155 O O . ALA A 1 224 ? -2.143 18.764 22.480 1.00 26.72 224 ALA A O 1
ATOM 3162 N N . ASP A 1 225 ? -2.205 16.913 23.741 1.00 27.73 225 ASP A N 1
ATOM 3163 C CA . ASP A 1 225 ? -1.942 17.670 24.958 1.00 29.15 225 ASP A CA 1
ATOM 3164 C C . ASP A 1 225 ? -0.527 18.234 25.020 1.00 28.47 225 ASP A C 1
ATOM 3165 O O . ASP A 1 225 ? -0.191 18.978 25.938 1.00 28.97 225 ASP A O 1
ATOM 3174 N N . PHE A 1 226 ? 0.292 17.892 24.033 1.00 27.09 226 PHE A N 1
ATOM 3175 C CA . PHE A 1 226 ? 1.629 18.462 23.910 1.00 26.49 226 PHE A CA 1
ATOM 3176 C C . PHE A 1 226 ? 1.551 19.897 23.370 1.00 24.16 226 PHE A C 1
ATOM 3177 O O . PHE A 1 226 ? 2.490 20.676 23.526 1.00 25.61 226 PHE A O 1
ATOM 3194 N N . GLN A 1 227 ? 0.422 20.255 22.763 1.00 22.93 227 GLN A N 1
ATOM 3195 C CA . GLN A 1 227 ? 0.239 21.583 22.166 1.00 20.66 227 GLN A CA 1
ATOM 3196 C C . GLN A 1 227 ? 1.464 21.940 21.310 1.00 19.28 227 GLN A C 1
ATOM 3197 O O . GLN A 1 227 ? 2.022 23.030 21.419 1.00 19.77 227 GLN A O 1
ATOM 3211 N N . ILE A 1 228 ? 1.875 20.997 20.464 1.00 16.74 228 ILE A N 1
ATOM 3212 C CA . ILE A 1 228 ? 2.978 21.213 19.539 1.00 14.14 228 ILE A CA 1
ATOM 3213 C C . ILE A 1 228 ? 2.513 22.179 18.455 1.00 13.09 228 ILE A C 1
ATOM 3214 O O . ILE A 1 228 ? 1.492 21.956 17.823 1.00 13.57 228 ILE A O 1
ATOM 3230 N N . PRO A 1 229 ? 3.251 23.272 18.248 1.00 12.31 229 PRO A N 1
ATOM 3231 C CA . PRO A 1 229 ? 2.810 24.288 17.290 1.00 12.31 229 PRO A CA 1
ATOM 3232 C C . PRO A 1 229 ? 2.656 23.754 15.864 1.00 10.91 229 PRO A C 1
ATOM 3233 O O . PRO A 1 229 ? 1.681 24.091 15.196 1.00 12.80 229 PRO A O 1
ATOM 3244 N N . LEU A 1 230 ? 3.588 22.921 15.421 1.00 9.41 230 LEU A N 1
ATOM 3245 C CA . LEU A 1 230 ? 3.522 22.363 14.084 1.00 8.99 230 LEU A CA 1
ATOM 3246 C C . LEU A 1 230 ? 3.960 20.918 14.087 1.00 8.36 230 LEU A C 1
ATOM 3247 O O . LEU A 1 230 ? 5.078 20.605 14.481 1.00 8.93 230 LEU A O 1
ATOM 3263 N N . VAL A 1 231 ? 3.066 20.041 13.642 1.00 8.45 231 VAL A N 1
ATOM 3264 C CA . VAL A 1 231 ? 3.374 18.633 13.458 1.00 9.39 231 VAL A CA 1
ATOM 3265 C C . VAL A 1 231 ? 3.186 18.333 11.986 1.00 8.92 231 VAL A C 1
ATOM 3266 O O . VAL A 1 231 ? 2.187 18.719 11.374 1.00 9.82 231 VAL A O 1
ATOM 3279 N N . VAL A 1 232 ? 4.162 17.647 11.410 1.00 8.70 232 VAL A N 1
ATOM 3280 C CA . VAL A 1 232 ? 4.060 17.204 10.043 1.00 9.83 232 VAL A CA 1
ATOM 3281 C C . VAL A 1 232 ? 4.228 15.695 10.053 1.00 10.09 232 VAL A C 1
ATOM 3282 O O . VAL A 1 232 ? 5.137 15.179 10.695 1.00 12.38 232 VAL A O 1
ATOM 3295 N N . VAL A 1 233 ? 3.327 14.991 9.381 1.00 9.58 233 VAL A N 1
ATOM 3296 C CA . VAL A 1 233 ? 3.418 13.552 9.256 1.00 10.30 233 VAL A CA 1
ATOM 3297 C C . VAL A 1 233 ? 3.624 13.253 7.786 1.00 10.09 233 VAL A C 1
ATOM 3298 O O . VAL A 1 233 ? 2.743 13.528 6.959 1.00 11.45 233 VAL A O 1
ATOM 3311 N N . THR A 1 234 ? 4.782 12.699 7.444 1.00 11.08 234 THR A N 1
ATOM 3312 C CA . THR A 1 234 ? 5.047 12.378 6.054 1.00 11.73 234 THR A CA 1
ATOM 3313 C C . THR A 1 234 ? 4.318 11.104 5.657 1.00 12.71 234 THR A C 1
ATOM 3314 O O . THR A 1 234 ? 4.181 10.160 6.446 1.00 13.45 234 THR A O 1
ATOM 3325 N N . LEU A 1 235 ? 3.872 11.098 4.408 1.00 13.25 235 LEU A N 1
ATOM 3326 C CA . LEU A 1 235 ? 3.013 10.061 3.876 1.00 15.29 235 LEU A CA 1
ATOM 3327 C C . LEU A 1 235 ? 3.621 9.465 2.603 1.00 16.20 235 LEU A C 1
ATOM 3328 O O . LEU A 1 235 ? 2.897 9.041 1.716 1.00 17.15 235 LEU A O 1
ATOM 3344 N N . GLY A 1 236 ? 4.945 9.461 2.490 1.00 17.54 236 GLY A N 1
ATOM 3345 C CA . GLY A 1 236 ? 5.593 8.986 1.272 1.00 17.64 236 GLY A CA 1
ATOM 3346 C C . GLY A 1 236 ? 5.099 9.741 0.051 1.00 17.80 236 GLY A C 1
ATOM 3347 O O . GLY A 1 236 ? 5.017 10.962 0.062 1.00 18.00 236 GLY A O 1
ATOM 3351 N N . ALA A 1 237 ? 4.776 9.011 -1.013 1.00 19.23 237 ALA A N 1
ATOM 3352 C CA . ALA A 1 237 ? 4.292 9.609 -2.252 1.00 20.79 237 ALA A CA 1
ATOM 3353 C C . ALA A 1 237 ? 3.045 10.474 -2.084 1.00 21.55 237 ALA A C 1
ATOM 3354 O O . ALA A 1 237 ? 2.769 11.332 -2.921 1.00 22.66 237 ALA A O 1
ATOM 3361 N N . LYS A 1 238 ? 2.298 10.261 -1.006 1.00 20.68 238 LYS A N 1
ATOM 3362 C CA . LYS A 1 238 ? 1.075 11.024 -0.760 1.00 21.21 238 LYS A CA 1
ATOM 3363 C C . LYS A 1 238 ? 1.325 12.394 -0.120 1.00 20.11 238 LYS A C 1
ATOM 3364 O O . LYS A 1 238 ? 0.386 13.148 0.112 1.00 21.60 238 LYS A O 1
ATOM 3383 N N . GLY A 1 239 ? 2.583 12.708 0.170 1.00 17.06 239 GLY A N 1
ATOM 3384 C CA . GLY A 1 239 ? 2.953 14.032 0.628 1.00 15.92 239 GLY A CA 1
ATOM 3385 C C . GLY A 1 239 ? 3.106 14.102 2.132 1.00 15.03 239 GLY A C 1
ATOM 3386 O O . GLY A 1 239 ? 3.909 13.379 2.727 1.00 15.92 239 GLY A O 1
ATOM 3390 N N . ALA A 1 240 ? 2.341 14.995 2.750 1.00 13.55 240 ALA A N 1
ATOM 3391 C CA . ALA A 1 240 ? 2.447 15.211 4.183 1.00 13.39 240 ALA A CA 1
ATOM 3392 C C . ALA A 1 240 ? 1.154 15.759 4.752 1.00 13.06 240 ALA A C 1
ATOM 3393 O O . ALA A 1 240 ? 0.467 16.558 4.115 1.00 13.55 240 ALA A O 1
ATOM 3400 N N . LEU A 1 241 ? 0.819 15.302 5.951 1.00 12.44 241 LEU A N 1
ATOM 3401 C CA . LEU A 1 241 ? -0.270 15.862 6.724 1.00 12.31 241 LEU A CA 1
ATOM 3402 C C . LEU A 1 241 ? 0.309 16.938 7.619 1.00 10.98 241 LEU A C 1
ATOM 3403 O O . LEU A 1 241 ? 1.271 16.711 8.343 1.00 11.46 241 LEU A O 1
ATOM 3419 N N . VAL A 1 242 ? -0.292 18.116 7.569 1.00 10.53 242 VAL A N 1
ATOM 3420 C CA . VAL A 1 242 ? 0.174 19.267 8.326 1.00 11.08 242 VAL A CA 1
ATOM 3421 C C . VAL A 1 242 ? -0.849 19.561 9.414 1.00 11.15 242 VAL A C 1
ATOM 3422 O O . VAL A 1 242 ? -2.016 19.791 9.122 1.00 12.39 242 VAL A O 1
ATOM 3435 N N . ALA A 1 243 ? -0.411 19.488 10.665 1.00 9.99 243 ALA A N 1
ATOM 3436 C CA . ALA A 1 243 ? -1.302 19.674 11.801 1.00 10.84 243 ALA A CA 1
ATOM 3437 C C . ALA A 1 243 ? -0.830 20.853 12.642 1.00 10.34 243 ALA A C 1
ATOM 3438 O O . ALA A 1 243 ? 0.278 20.851 13.187 1.00 10.83 243 ALA A O 1
ATOM 3445 N N . THR A 1 244 ? -1.685 21.861 12.713 1.00 11.20 244 THR A N 1
ATOM 3446 C CA . THR A 1 244 ? -1.459 23.042 13.529 1.00 11.14 244 THR A CA 1
ATOM 3447 C C . THR A 1 244 ? -2.707 23.193 14.386 1.00 11.11 244 THR A C 1
ATOM 3448 O O . THR A 1 244 ? -3.657 22.458 14.208 1.00 12.08 244 THR A O 1
ATOM 3459 N N . PRO A 1 245 ? -2.714 24.130 15.344 1.00 11.48 245 PRO A N 1
ATOM 3460 C CA . PRO A 1 245 ? -3.898 24.162 16.211 1.00 12.15 245 PRO A CA 1
ATOM 3461 C C . PRO A 1 245 ? -5.218 24.325 15.442 1.00 11.94 245 PRO A C 1
ATOM 3462 O O . PRO A 1 245 ? -5.397 25.227 14.628 1.00 14.52 245 PRO A O 1
ATOM 3473 N N . ASN A 1 246 ? -6.121 23.390 15.703 1.00 12.95 246 ASN A N 1
ATOM 3474 C CA . ASN A 1 246 ? -7.444 23.358 15.109 1.00 13.67 246 ASN A CA 1
ATOM 3475 C C . ASN A 1 246 ? -7.454 23.237 13.587 1.00 14.81 246 ASN A C 1
ATOM 3476 O O . ASN A 1 246 ? -8.438 23.571 12.942 1.00 15.94 246 ASN A O 1
ATOM 3487 N N . SER A 1 247 ? -6.374 22.713 13.010 1.00 15.02 247 SER A N 1
ATOM 3488 C CA . SER A 1 247 ? -6.317 22.550 11.560 1.00 17.02 247 SER A CA 1
ATOM 3489 C C . SER A 1 247 ? -5.469 21.355 11.162 1.00 17.48 247 SER A C 1
ATOM 3490 O O . SER A 1 247 ? -4.382 21.146 11.687 1.00 18.39 247 SER A O 1
ATOM 3498 N N . GLN A 1 248 ? -5.996 20.560 10.237 1.00 17.30 248 GLN A N 1
ATOM 3499 C CA . GLN A 1 248 ? -5.242 19.477 9.606 1.00 18.21 248 GLN A CA 1
ATOM 3500 C C . GLN A 1 248 ? -5.464 19.598 8.114 1.00 17.95 248 GLN A C 1
ATOM 3501 O O . GLN A 1 248 ? -6.582 19.845 7.665 1.00 18.68 248 GLN A O 1
ATOM 3515 N N . GLN A 1 249 ? -4.398 19.411 7.352 1.00 17.08 249 GLN A N 1
ATOM 3516 C CA . GLN A 1 249 ? -4.462 19.527 5.919 1.00 18.75 249 GLN A CA 1
ATOM 3517 C C . GLN A 1 249 ? -3.405 18.654 5.273 1.00 17.24 249 GLN A C 1
ATOM 3518 O O . GLN A 1 249 ? -2.256 18.659 5.696 1.00 16.04 249 GLN A O 1
ATOM 3532 N N . ILE A 1 250 ? -3.798 17.903 4.252 1.00 17.39 250 ILE A N 1
ATOM 3533 C CA . ILE A 1 250 ? -2.845 17.137 3.469 1.00 17.54 250 ILE A CA 1
ATOM 3534 C C . ILE A 1 250 ? -2.296 18.011 2.362 1.00 17.77 250 ILE A C 1
ATOM 3535 O O . ILE A 1 250 ? -3.042 18.664 1.638 1.00 19.43 250 ILE A O 1
ATOM 3551 N N . VAL A 1 251 ? -0.977 18.023 2.261 1.00 16.64 251 VAL A N 1
ATOM 3552 C CA . VAL A 1 251 ? -0.270 18.768 1.243 1.00 17.33 251 VAL A CA 1
ATOM 3553 C C . VAL A 1 251 ? 0.523 17.753 0.436 1.00 17.38 251 VAL A C 1
ATOM 3554 O O . VAL A 1 251 ? 1.349 17.003 0.976 1.00 15.57 251 VAL A O 1
ATOM 3567 N N . SER A 1 252 ? 0.241 17.687 -0.854 1.00 19.89 252 SER A N 1
ATOM 3568 C CA . SER A 1 252 ? 0.901 16.710 -1.699 1.00 22.53 252 SER A CA 1
ATOM 3569 C C . SER A 1 252 ? 1.375 17.355 -2.974 1.00 23.21 252 SER A C 1
ATOM 3570 O O . SER A 1 252 ? 0.777 18.318 -3.459 1.00 23.80 252 SER A O 1
ATOM 3578 N N . GLY A 1 253 ? 2.445 16.794 -3.525 1.00 23.92 253 GLY A N 1
ATOM 3579 C CA . GLY A 1 253 ? 2.965 17.220 -4.807 1.00 25.38 253 GLY A CA 1
ATOM 3580 C C . GLY A 1 253 ? 3.021 16.038 -5.748 1.00 25.74 253 GLY A C 1
ATOM 3581 O O . GLY A 1 253 ? 2.289 15.064 -5.587 1.00 26.76 253 GLY A O 1
ATOM 3585 N N . LYS A 1 254 ? 3.900 16.107 -6.732 1.00 26.85 254 LYS A N 1
ATOM 3586 C CA . LYS A 1 254 ? 3.971 15.037 -7.717 1.00 27.47 254 LYS A CA 1
ATOM 3587 C C . LYS A 1 254 ? 4.741 13.830 -7.194 1.00 26.21 254 LYS A C 1
ATOM 3588 O O . LYS A 1 254 ? 5.832 13.951 -6.622 1.00 26.14 254 LYS A O 1
ATOM 3607 N N . ALA A 1 255 ? 4.132 12.661 -7.369 1.00 25.80 255 ALA A N 1
ATOM 3608 C CA . ALA A 1 255 ? 4.744 11.406 -6.967 1.00 26.20 255 ALA A CA 1
ATOM 3609 C C . ALA A 1 255 ? 5.804 11.029 -7.979 1.00 24.80 255 ALA A C 1
ATOM 3610 O O . ALA A 1 255 ? 5.649 11.267 -9.177 1.00 25.42 255 ALA A O 1
ATOM 3617 N N . VAL A 1 256 ? 6.879 10.433 -7.490 1.00 24.60 256 VAL A N 1
ATOM 3618 C CA . VAL A 1 256 ? 7.956 9.963 -8.337 1.00 23.41 256 VAL A CA 1
ATOM 3619 C C . VAL A 1 256 ? 8.243 8.517 -7.983 1.00 22.06 256 VAL A C 1
ATOM 3620 O O . VAL A 1 256 ? 7.801 7.988 -6.955 1.00 22.56 256 VAL A O 1
ATOM 3633 N N . LYS A 1 257 ? 8.997 7.870 -8.846 1.00 22.36 257 LYS A N 1
ATOM 3634 C CA . LYS A 1 257 ? 9.448 6.532 -8.569 1.00 22.05 257 LYS A CA 1
ATOM 3635 C C . LYS A 1 257 ? 10.844 6.652 -7.997 1.00 19.96 257 LYS A C 1
ATOM 3636 O O . LYS A 1 257 ? 11.761 7.113 -8.659 1.00 20.00 257 LYS A O 1
ATOM 3655 N N . PRO A 1 258 ? 11.004 6.279 -6.732 1.00 18.88 258 PRO A N 1
ATOM 3656 C CA . PRO A 1 258 ? 12.299 6.481 -6.090 1.00 17.12 258 PRO A CA 1
ATOM 3657 C C . PRO A 1 258 ? 13.358 5.530 -6.596 1.00 17.04 258 PRO A C 1
ATOM 3658 O O . PRO A 1 258 ? 13.102 4.346 -6.816 1.00 18.85 258 PRO A O 1
ATOM 3669 N N . ILE A 1 259 ? 14.557 6.066 -6.737 1.00 14.38 259 ILE A N 1
ATOM 3670 C CA . ILE A 1 259 ? 15.725 5.262 -7.013 1.00 14.74 259 ILE A CA 1
ATOM 3671 C C . ILE A 1 259 ? 16.391 4.872 -5.694 1.00 13.49 259 ILE A C 1
ATOM 3672 O O . ILE A 1 259 ? 16.824 3.745 -5.520 1.00 14.26 259 ILE A O 1
ATOM 3688 N N . ASP A 1 260 ? 16.443 5.811 -4.752 1.00 12.00 260 ASP A N 1
ATOM 3689 C CA . ASP A 1 260 ? 16.966 5.543 -3.406 1.00 11.57 260 ASP A CA 1
ATOM 3690 C C . ASP A 1 260 ? 16.205 6.423 -2.431 1.00 10.93 260 ASP A C 1
ATOM 3691 O O . ASP A 1 260 ? 16.253 7.655 -2.521 1.00 11.33 260 ASP A O 1
ATOM 3700 N N . THR A 1 261 ? 15.471 5.803 -1.518 1.00 10.38 261 THR A N 1
ATOM 3701 C CA . THR A 1 261 ? 14.713 6.582 -0.552 1.00 10.65 261 THR A CA 1
ATOM 3702 C C . THR A 1 261 ? 15.555 7.050 0.628 1.00 9.83 261 THR A C 1
ATOM 3703 O O . THR A 1 261 ? 15.044 7.769 1.479 1.00 10.78 261 THR A O 1
ATOM 3714 N N . THR A 1 262 ? 16.817 6.631 0.711 1.00 9.31 262 THR A N 1
ATOM 3715 C CA . THR A 1 262 ? 17.651 6.969 1.871 1.00 9.20 262 THR A CA 1
ATOM 3716 C C . THR A 1 262 ? 17.670 8.471 2.079 1.00 10.43 262 THR A C 1
ATOM 3717 O O . THR A 1 262 ? 18.056 9.222 1.182 1.00 12.31 262 THR A O 1
ATOM 3728 N N . GLY A 1 263 ? 17.281 8.914 3.266 1.00 10.74 263 GLY A N 1
ATOM 3729 C CA . GLY A 1 263 ? 17.329 10.328 3.552 1.00 11.89 263 GLY A CA 1
ATOM 3730 C C . GLY A 1 263 ? 16.267 11.222 2.909 1.00 10.62 263 GLY A C 1
ATOM 3731 O O . GLY A 1 263 ? 16.367 12.438 3.047 1.00 12.50 263 GLY A O 1
ATOM 3735 N N . ALA A 1 264 ? 15.280 10.660 2.202 1.00 11.27 264 ALA A N 1
ATOM 3736 C CA . ALA A 1 264 ? 14.207 11.483 1.637 1.00 10.79 264 ALA A CA 1
ATOM 3737 C C . ALA A 1 264 ? 13.534 12.326 2.724 1.00 8.72 264 ALA A C 1
ATOM 3738 O O . ALA A 1 264 ? 13.171 13.483 2.533 1.00 9.01 264 ALA A O 1
ATOM 3745 N N . GLY A 1 265 ? 13.410 11.761 3.912 1.00 8.27 265 GLY A N 1
ATOM 3746 C CA . GLY A 1 265 ? 12.757 12.443 5.018 1.00 8.37 265 GLY A CA 1
ATOM 3747 C C . GLY A 1 265 ? 13.596 13.616 5.478 1.00 8.08 265 GLY A C 1
ATOM 3748 O O . GLY A 1 265 ? 13.050 14.615 5.927 1.00 9.73 265 GLY A O 1
ATOM 3752 N N . ASP A 1 266 ? 14.916 13.495 5.376 1.00 8.29 266 ASP A N 1
ATOM 3753 C CA . ASP A 1 266 ? 15.815 14.569 5.796 1.00 8.43 266 ASP A CA 1
ATOM 3754 C C . ASP A 1 266 ? 15.800 15.702 4.778 1.00 7.88 266 ASP A C 1
ATOM 3755 O O . ASP A 1 266 ? 15.885 16.873 5.139 1.00 8.39 266 ASP A O 1
ATOM 3764 N N . ALA A 1 267 ? 15.679 15.351 3.499 1.00 8.86 267 ALA A N 1
ATOM 3765 C CA . ALA A 1 267 ? 15.552 16.353 2.442 1.00 9.05 267 ALA A CA 1
ATOM 3766 C C . ALA A 1 267 ? 14.280 17.169 2.673 1.00 8.71 267 ALA A C 1
ATOM 3767 O O . ALA A 1 267 ? 14.249 18.389 2.534 1.00 9.29 267 ALA A O 1
ATOM 3774 N N . PHE A 1 268 ? 13.215 16.460 3.013 1.00 8.80 268 PHE A N 1
ATOM 3775 C CA . PHE A 1 268 ? 11.943 17.068 3.383 1.00 8.59 268 PHE A CA 1
ATOM 3776 C C . PHE A 1 268 ? 12.135 18.080 4.516 1.00 8.76 268 PHE A C 1
ATOM 3777 O O . PHE A 1 268 ? 11.739 19.235 4.403 1.00 9.15 268 PHE A O 1
ATOM 3794 N N . VAL A 1 269 ? 12.780 17.653 5.593 1.00 8.56 269 VAL A N 1
ATOM 3795 C CA . VAL A 1 269 ? 13.005 18.548 6.713 1.00 9.33 269 VAL A CA 1
ATOM 3796 C C . VAL A 1 269 ? 13.853 19.732 6.288 1.00 9.16 269 VAL A C 1
ATOM 3797 O O . VAL A 1 269 ? 13.612 20.869 6.703 1.00 9.49 269 VAL A O 1
ATOM 3810 N N . GLY A 1 270 ? 14.863 19.481 5.465 1.00 8.84 270 GLY A N 1
ATOM 3811 C CA . GLY A 1 270 ? 15.695 20.566 4.975 1.00 10.07 270 GLY A CA 1
ATOM 3812 C C . GLY A 1 270 ? 14.928 21.638 4.228 1.00 10.19 270 GLY A C 1
ATOM 3813 O O . GLY A 1 270 ? 15.125 22.831 4.460 1.00 10.14 270 GLY A O 1
ATOM 3817 N N . GLY A 1 271 ? 14.031 21.227 3.338 1.00 9.73 271 GLY A N 1
ATOM 3818 C CA . GLY A 1 271 ? 13.214 22.206 2.642 1.00 9.69 271 GLY A CA 1
ATOM 3819 C C . GLY A 1 271 ? 12.290 22.959 3.582 1.00 9.36 271 GLY A C 1
ATOM 3820 O O . GLY A 1 271 ? 12.141 24.186 3.486 1.00 9.78 271 GLY A O 1
ATOM 3824 N N . LEU A 1 272 ? 11.664 22.221 4.492 1.00 8.81 272 LEU A N 1
ATOM 3825 C CA . LEU A 1 272 ? 10.782 22.803 5.488 1.00 9.51 272 LEU A CA 1
ATOM 3826 C C . LEU A 1 272 ? 11.512 23.855 6.297 1.00 9.20 272 LEU A C 1
ATOM 3827 O O . LEU A 1 272 ? 11.073 25.010 6.396 1.00 9.68 272 LEU A O 1
ATOM 3843 N N . LEU A 1 273 ? 12.630 23.466 6.899 1.00 8.84 273 LEU A N 1
ATOM 3844 C CA . LEU A 1 273 ? 13.342 24.369 7.802 1.00 9.51 273 LEU A CA 1
ATOM 3845 C C . LEU A 1 273 ? 14.013 25.503 7.058 1.00 10.16 273 LEU A C 1
ATOM 3846 O O . LEU A 1 273 ? 14.086 26.603 7.571 1.00 10.97 273 LEU A O 1
ATOM 3862 N N . TYR A 1 274 ? 14.478 25.260 5.833 1.00 10.28 274 TYR A N 1
ATOM 3863 C CA . TYR A 1 274 ? 15.002 26.362 5.042 1.00 10.92 274 TYR A CA 1
ATOM 3864 C C . TYR A 1 274 ? 13.922 27.446 4.940 1.00 10.82 274 TYR A C 1
ATOM 3865 O O . TYR A 1 274 ? 14.174 28.617 5.228 1.00 11.98 274 TYR A O 1
ATOM 3883 N N . ARG A 1 275 ? 12.719 27.065 4.515 1.00 11.03 275 ARG A N 1
ATOM 3884 C CA . ARG A 1 275 ? 11.668 28.060 4.329 1.00 11.32 275 ARG A CA 1
ATOM 3885 C C . ARG A 1 275 ? 11.203 28.697 5.656 1.00 11.66 275 ARG A C 1
ATOM 3886 O O . ARG A 1 275 ? 10.948 29.898 5.714 1.00 12.35 275 ARG A O 1
ATOM 3907 N N . LEU A 1 276 ? 11.128 27.922 6.733 1.00 11.00 276 LEU A N 1
ATOM 3908 C CA . LEU A 1 276 ? 10.767 28.518 8.013 1.00 12.09 276 LEU A CA 1
ATOM 3909 C C . LEU A 1 276 ? 11.859 29.480 8.466 1.00 12.31 276 LEU A C 1
ATOM 3910 O O . LEU A 1 276 ? 11.563 30.540 9.020 1.00 13.11 276 LEU A O 1
ATOM 3926 N N . SER A 1 277 ? 13.115 29.141 8.182 1.00 12.38 277 SER A N 1
ATOM 3927 C CA . SER A 1 277 ? 14.243 29.942 8.662 1.00 14.28 277 SER A CA 1
ATOM 3928 C C . SER A 1 277 ? 14.319 31.322 7.996 1.00 15.41 277 SER A C 1
ATOM 3929 O O . SER A 1 277 ? 14.816 32.272 8.591 1.00 18.99 277 SER A O 1
ATOM 3937 N N . VAL A 1 278 ? 13.820 31.439 6.772 1.00 15.71 278 VAL A N 1
ATOM 3938 C CA . VAL A 1 278 ? 13.897 32.714 6.054 1.00 18.50 278 VAL A CA 1
ATOM 3939 C C . VAL A 1 278 ? 12.600 33.516 6.167 1.00 19.60 278 VAL A C 1
ATOM 3940 O O . VAL A 1 278 ? 12.509 34.634 5.649 1.00 21.58 278 VAL A O 1
ATOM 3953 N N . ALA A 1 279 ? 11.608 32.958 6.855 1.00 18.28 279 ALA A N 1
ATOM 3954 C CA . ALA A 1 279 ? 10.314 33.614 7.006 1.00 19.46 279 ALA A CA 1
ATOM 3955 C C . ALA A 1 279 ? 10.350 34.704 8.061 1.00 22.23 279 ALA A C 1
ATOM 3956 O O . ALA A 1 279 ? 10.982 34.562 9.107 1.00 22.38 279 ALA A O 1
ATOM 3963 N N . GLN A 1 280 ? 9.637 35.786 7.783 1.00 24.91 280 GLN A N 1
ATOM 3964 C CA . GLN A 1 280 ? 9.420 36.827 8.772 1.00 28.36 280 GLN A CA 1
ATOM 3965 C C . GLN A 1 280 ? 8.711 36.263 10.000 1.00 27.93 280 GLN A C 1
ATOM 3966 O O . GLN A 1 280 ? 9.062 36.577 11.136 1.00 29.40 280 GLN A O 1
ATOM 3980 N N . ASP A 1 281 ? 7.706 35.429 9.764 1.00 26.03 281 ASP A N 1
ATOM 3981 C CA . ASP A 1 281 ? 6.938 34.844 10.850 1.00 23.84 281 ASP A CA 1
ATOM 3982 C C . ASP A 1 281 ? 6.601 33.413 10.487 1.00 19.33 281 ASP A C 1
ATOM 3983 O O . ASP A 1 281 ? 5.621 33.140 9.802 1.00 18.99 281 ASP A O 1
ATOM 3992 N N . TRP A 1 282 ? 7.425 32.489 10.939 1.00 16.06 282 TRP A N 1
ATOM 3993 C CA . TRP A 1 282 ? 7.249 31.117 10.519 1.00 15.03 282 TRP A CA 1
ATOM 3994 C C . TRP A 1 282 ? 5.932 30.506 10.994 1.00 14.72 282 TRP A C 1
ATOM 3995 O O . TRP A 1 282 ? 5.473 29.527 10.420 1.00 15.33 282 TRP A O 1
ATOM 4016 N N . HIS A 1 283 ? 5.315 31.076 12.027 1.00 15.89 283 HIS A N 1
ATOM 4017 C CA . HIS A 1 283 ? 4.048 30.540 12.518 1.00 16.20 283 HIS A CA 1
ATOM 4018 C C . HIS A 1 283 ? 2.880 30.786 11.568 1.00 17.01 283 HIS A C 1
ATOM 4019 O O . HIS A 1 283 ? 1.805 30.214 11.731 1.00 19.11 283 HIS A O 1
ATOM 4034 N N . ASN A 1 284 ? 3.082 31.642 10.582 1.00 16.41 284 ASN A N 1
ATOM 4035 C CA . ASN A 1 284 ? 2.003 32.015 9.685 1.00 17.29 284 ASN A CA 1
ATOM 4036 C C . ASN A 1 284 ? 1.583 30.809 8.842 1.00 15.51 284 ASN A C 1
ATOM 4037 O O . ASN A 1 284 ? 2.424 30.088 8.304 1.00 13.98 284 ASN A O 1
ATOM 4048 N N . GLN A 1 285 ? 0.280 30.589 8.718 1.00 16.91 285 GLN A N 1
ATOM 4049 C CA . GLN A 1 285 ? -0.201 29.376 8.071 1.00 19.36 285 GLN A CA 1
ATOM 4050 C C . GLN A 1 285 ? 0.234 29.306 6.598 1.00 17.56 285 GLN A C 1
ATOM 4051 O O . GLN A 1 285 ? 0.637 28.249 6.135 1.00 17.75 285 GLN A O 1
ATOM 4065 N N . ALA A 1 286 ? 0.204 30.430 5.883 1.00 16.44 286 ALA A N 1
ATOM 4066 C CA . ALA A 1 286 ? 0.636 30.446 4.487 1.00 16.91 286 ALA A CA 1
ATOM 4067 C C . ALA A 1 286 ? 2.109 30.079 4.369 1.00 16.18 286 ALA A C 1
ATOM 4068 O O . ALA A 1 286 ? 2.512 29.357 3.460 1.00 16.59 286 ALA A O 1
ATOM 4075 N N . THR A 1 287 ? 2.916 30.595 5.289 1.00 14.86 287 THR A N 1
ATOM 4076 C CA . THR A 1 287 ? 4.337 30.293 5.310 1.00 14.76 287 THR A CA 1
ATOM 4077 C C . THR A 1 287 ? 4.554 28.797 5.539 1.00 12.83 287 THR A C 1
ATOM 4078 O O . THR A 1 287 ? 5.371 28.167 4.882 1.00 13.05 287 THR A O 1
ATOM 4089 N N . ILE A 1 288 ? 3.841 28.232 6.501 1.00 12.32 288 ILE A N 1
ATOM 4090 C CA . ILE A 1 288 ? 3.987 26.817 6.800 1.00 11.63 288 ILE A CA 1
ATOM 4091 C C . ILE A 1 288 ? 3.587 25.965 5.595 1.00 11.65 288 ILE A C 1
ATOM 4092 O O . ILE A 1 288 ? 4.292 25.020 5.234 1.00 11.11 288 ILE A O 1
ATOM 4108 N N . LEU A 1 289 ? 2.450 26.265 4.983 1.00 12.48 289 LEU A N 1
ATOM 4109 C CA . LEU A 1 289 ? 1.991 25.408 3.893 1.00 13.35 289 LEU A CA 1
ATOM 4110 C C . LEU A 1 289 ? 2.930 25.485 2.693 1.00 13.87 289 LEU A C 1
ATOM 4111 O O . LEU A 1 289 ? 3.180 24.481 2.027 1.00 13.90 289 LEU A O 1
ATOM 4127 N N . ASP A 1 290 ? 3.445 26.677 2.413 1.00 13.95 290 ASP A N 1
ATOM 4128 C CA . ASP A 1 290 ? 4.457 26.839 1.369 1.00 14.30 290 ASP A CA 1
ATOM 4129 C C . ASP A 1 290 ? 5.748 26.085 1.722 1.00 14.02 290 ASP A C 1
ATOM 4130 O O . ASP A 1 290 ? 6.376 25.467 0.855 1.00 14.41 290 ASP A O 1
ATOM 4139 N N . ALA A 1 291 ? 6.149 26.126 2.988 1.00 13.45 291 ALA A N 1
ATOM 4140 C CA . ALA A 1 291 ? 7.358 25.416 3.410 1.00 12.16 291 ALA A CA 1
ATOM 4141 C C . ALA A 1 291 ? 7.207 23.917 3.211 1.00 11.53 291 ALA A C 1
ATOM 4142 O O . ALA A 1 291 ? 8.161 23.248 2.817 1.00 11.59 291 ALA A O 1
ATOM 4149 N N . VAL A 1 292 ? 6.002 23.403 3.439 1.00 11.20 292 VAL A N 1
ATOM 4150 C CA . VAL A 1 292 ? 5.720 21.982 3.236 1.00 11.67 292 VAL A CA 1
ATOM 4151 C C . VAL A 1 292 ? 5.688 21.639 1.743 1.00 11.68 292 VAL A C 1
ATOM 4152 O O . VAL A 1 292 ? 6.100 20.553 1.347 1.00 11.54 292 VAL A O 1
ATOM 4165 N N . LYS A 1 293 ? 5.235 22.562 0.910 1.00 12.51 293 LYS A N 1
ATOM 4166 C CA . LYS A 1 293 ? 5.302 22.339 -0.524 1.00 13.70 293 LYS A CA 1
ATOM 4167 C C . LYS A 1 293 ? 6.759 22.182 -0.963 1.00 13.52 293 LYS A C 1
ATOM 4168 O O . LYS A 1 293 ? 7.093 21.287 -1.738 1.00 13.26 293 LYS A O 1
ATOM 4187 N N . TRP A 1 294 ? 7.629 23.054 -0.470 1.00 12.69 294 TRP A N 1
ATOM 4188 C CA . TRP A 1 294 ? 9.058 22.915 -0.726 1.00 13.12 294 TRP A CA 1
ATOM 4189 C C . TRP A 1 294 ? 9.574 21.588 -0.186 1.00 11.41 294 TRP A C 1
ATOM 4190 O O . TRP A 1 294 ? 10.342 20.893 -0.852 1.00 12.00 294 TRP A O 1
ATOM 4211 N N . ALA A 1 295 ? 9.190 21.255 1.046 1.00 10.65 295 ALA A N 1
ATOM 4212 C CA . ALA A 1 295 ? 9.618 20.016 1.678 1.00 10.89 295 ALA A CA 1
ATOM 4213 C C . ALA A 1 295 ? 9.282 18.795 0.821 1.00 10.20 295 ALA A C 1
ATOM 4214 O O . ALA A 1 295 ? 10.114 17.907 0.613 1.00 10.52 295 ALA A O 1
ATOM 4221 N N . ASN A 1 296 ? 8.051 18.750 0.319 1.00 10.70 296 ASN A N 1
ATOM 4222 C CA . ASN A 1 296 ? 7.642 17.634 -0.521 1.00 10.80 296 ASN A CA 1
ATOM 4223 C C . ASN A 1 296 ? 8.480 17.563 -1.798 1.00 10.79 296 ASN A C 1
ATOM 4224 O O . ASN A 1 296 ? 8.853 16.478 -2.226 1.00 11.33 296 ASN A O 1
ATOM 4235 N N . GLY A 1 297 ? 8.778 18.709 -2.394 1.00 10.90 297 GLY A N 1
ATOM 4236 C CA . GLY A 1 297 ? 9.580 18.718 -3.603 1.00 10.69 297 GLY A CA 1
ATOM 4237 C C . GLY A 1 297 ? 10.994 18.248 -3.365 1.00 11.09 297 GLY A C 1
ATOM 4238 O O . GLY A 1 297 ? 11.553 17.504 -4.151 1.00 11.29 297 GLY A O 1
ATOM 4242 N N . CYS A 1 298 ? 11.571 18.660 -2.241 1.00 11.18 298 CYS A N 1
ATOM 4243 C CA . CYS A 1 298 ? 12.890 18.208 -1.859 1.00 10.41 298 CYS A CA 1
ATOM 4244 C C . CYS A 1 298 ? 12.905 16.706 -1.601 1.00 9.57 298 CYS A C 1
ATOM 4245 O O . CYS A 1 298 ? 13.820 16.015 -2.026 1.00 10.69 298 CYS A O 1
ATOM 4253 N N . GLY A 1 299 ? 11.921 16.214 -0.850 1.00 10.25 299 GLY A N 1
ATOM 4254 C CA . GLY A 1 299 ? 11.848 14.792 -0.570 1.00 10.52 299 GLY A CA 1
ATOM 4255 C C . GLY A 1 299 ? 11.763 13.963 -1.842 1.00 11.17 299 GLY A C 1
ATOM 4256 O O . GLY A 1 299 ? 12.392 12.914 -1.949 1.00 11.11 299 GLY A O 1
ATOM 4260 N N . ALA A 1 300 ? 10.954 14.412 -2.795 1.00 10.53 300 ALA A N 1
ATOM 4261 C CA . ALA A 1 300 ? 10.816 13.706 -4.076 1.00 11.10 300 ALA A CA 1
ATOM 4262 C C . ALA A 1 300 ? 12.122 13.722 -4.834 1.00 10.82 300 ALA A C 1
ATOM 4263 O O . ALA A 1 300 ? 12.601 12.679 -5.277 1.00 12.16 300 ALA A O 1
ATOM 4270 N N . LEU A 1 301 ? 12.713 14.895 -4.987 1.00 10.25 301 LEU A N 1
ATOM 4271 C CA . LEU A 1 301 ? 13.943 14.990 -5.757 1.00 10.47 301 LEU A CA 1
ATOM 4272 C C . LEU A 1 301 ? 15.094 14.246 -5.106 1.00 10.38 301 LEU A C 1
ATOM 4273 O O . LEU A 1 301 ? 15.930 13.699 -5.799 1.00 10.87 301 LEU A O 1
ATOM 4289 N N . ALA A 1 302 ? 15.134 14.183 -3.783 1.00 10.63 302 ALA A N 1
ATOM 4290 C CA . ALA A 1 302 ? 16.220 13.497 -3.104 1.00 10.65 302 ALA A CA 1
ATOM 4291 C C . ALA A 1 302 ? 16.308 12.038 -3.475 1.00 11.18 302 ALA A C 1
ATOM 4292 O O . ALA A 1 302 ? 17.374 11.445 -3.396 1.00 12.49 302 ALA A O 1
ATOM 4299 N N . THR A 1 303 ? 15.188 11.461 -3.893 1.00 11.14 303 THR A N 1
ATOM 4300 C CA . THR A 1 303 ? 15.146 10.031 -4.179 1.00 11.87 303 THR A CA 1
ATOM 4301 C C . THR A 1 303 ? 15.724 9.672 -5.553 1.00 11.25 303 THR A C 1
ATOM 4302 O O . THR A 1 303 ? 15.821 8.493 -5.871 1.00 12.90 303 THR A O 1
ATOM 4313 N N . THR A 1 304 ? 16.101 10.665 -6.357 1.00 11.62 304 THR A N 1
ATOM 4314 C CA . THR A 1 304 ? 16.474 10.414 -7.749 1.00 11.63 304 THR A CA 1
ATOM 4315 C C . THR A 1 304 ? 17.892 9.884 -7.907 1.00 11.52 304 THR A C 1
ATOM 4316 O O . THR A 1 304 ? 18.247 9.402 -8.980 1.00 10.97 304 THR A O 1
ATOM 4327 N N . GLN A 1 305 ? 18.706 9.932 -6.859 1.00 11.42 305 GLN A N 1
ATOM 4328 C CA . GLN A 1 305 ? 20.045 9.364 -6.896 1.00 10.95 305 GLN A CA 1
ATOM 4329 C C . GLN A 1 305 ? 20.375 8.679 -5.563 1.00 10.52 305 GLN A C 1
ATOM 4330 O O . GLN A 1 305 ? 19.843 9.039 -4.495 1.00 11.19 305 GLN A O 1
ATOM 4344 N N . LYS A 1 306 ? 21.242 7.684 -5.645 1.00 10.43 306 LYS A N 1
ATOM 4345 C CA . LYS A 1 306 ? 21.745 6.984 -4.473 1.00 10.79 306 LYS A CA 1
ATOM 4346 C C . LYS A 1 306 ? 22.551 7.938 -3.615 1.00 10.53 306 LYS A C 1
ATOM 4347 O O . LYS A 1 306 ? 23.305 8.779 -4.084 1.00 11.45 306 LYS A O 1
ATOM 4366 N N . GLY A 1 307 ? 22.374 7.783 -2.305 1.00 10.13 307 GLY A N 1
ATOM 4367 C CA . GLY A 1 307 ? 23.036 8.605 -1.300 1.00 9.89 307 GLY A CA 1
ATOM 4368 C C . GLY A 1 307 ? 22.045 9.631 -0.802 1.00 9.98 307 GLY A C 1
ATOM 4369 O O . GLY A 1 307 ? 21.292 10.216 -1.568 1.00 11.21 307 GLY A O 1
ATOM 4373 N N . ALA A 1 308 ? 22.020 9.849 0.507 1.00 8.56 308 ALA A N 1
ATOM 4374 C CA . ALA A 1 308 ? 21.095 10.811 1.100 1.00 9.12 308 ALA A CA 1
ATOM 4375 C C . ALA A 1 308 ? 21.302 12.222 0.576 1.00 9.58 308 ALA A C 1
ATOM 4376 O O . ALA A 1 308 ? 20.350 12.975 0.456 1.00 10.07 308 ALA A O 1
ATOM 4383 N N . MET A 1 309 ? 22.544 12.585 0.294 1.00 8.90 309 MET A N 1
ATOM 4384 C CA . MET A 1 309 ? 22.834 13.970 -0.035 1.00 9.04 309 MET A CA 1
ATOM 4385 C C . MET A 1 309 ? 22.912 14.238 -1.528 1.00 9.20 309 MET A C 1
ATOM 4386 O O . MET A 1 309 ? 22.887 15.378 -1.962 1.00 9.69 309 MET A O 1
ATOM 4400 N N . THR A 1 310 ? 23.052 13.184 -2.321 1.00 8.80 310 THR A N 1
ATOM 4401 C CA . THR A 1 310 ? 23.489 13.355 -3.708 1.00 10.03 310 THR A CA 1
ATOM 4402 C C . THR A 1 310 ? 22.570 14.265 -4.507 1.00 11.09 310 THR A C 1
ATOM 4403 O O . THR A 1 310 ? 23.048 15.138 -5.240 1.00 12.16 310 THR A O 1
ATOM 4414 N N . ALA A 1 311 ? 21.266 14.054 -4.382 1.00 10.25 311 ALA A N 1
ATOM 4415 C CA . ALA A 1 311 ? 20.290 14.771 -5.195 1.00 12.03 311 ALA A CA 1
ATOM 4416 C C . ALA A 1 311 ? 19.527 15.837 -4.420 1.00 12.00 311 ALA A C 1
ATOM 4417 O O . ALA A 1 311 ? 18.492 16.319 -4.862 1.00 13.80 311 ALA A O 1
ATOM 4424 N N . LEU A 1 312 ? 20.038 16.218 -3.252 1.00 10.62 312 LEU A N 1
ATOM 4425 C CA . LEU A 1 312 ? 19.441 17.340 -2.530 1.00 10.61 312 LEU A CA 1
ATOM 4426 C C . LEU A 1 312 ? 19.449 18.558 -3.460 1.00 10.34 312 LEU A C 1
ATOM 4427 O O . LEU A 1 312 ? 20.507 18.965 -3.938 1.00 11.28 312 LEU A O 1
ATOM 4443 N N . PRO A 1 313 ? 18.270 19.151 -3.710 1.00 10.94 313 PRO A N 1
ATOM 4444 C CA . PRO A 1 313 ? 18.199 20.117 -4.814 1.00 10.38 313 PRO A CA 1
ATOM 4445 C C . PRO A 1 313 ? 18.645 21.517 -4.442 1.00 11.13 313 PRO A C 1
ATOM 4446 O O . PRO A 1 313 ? 18.585 21.942 -3.280 1.00 11.57 313 PRO A O 1
ATOM 4457 N N . ASN A 1 314 ? 19.092 22.258 -5.441 1.00 11.73 314 ASN A N 1
ATOM 4458 C CA . ASN A 1 314 ? 19.190 23.705 -5.318 1.00 11.89 314 ASN A CA 1
ATOM 4459 C C . ASN A 1 314 ? 17.869 24.333 -5.723 1.00 11.44 314 ASN A C 1
ATOM 4460 O O . ASN A 1 314 ? 16.934 23.649 -6.147 1.00 11.47 314 ASN A O 1
ATOM 4471 N N . G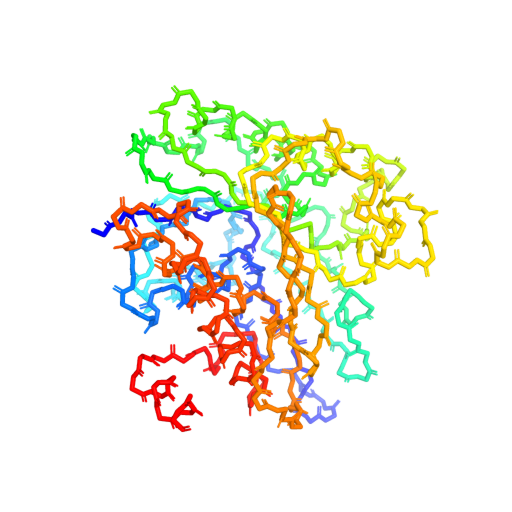LN A 1 315 ? 17.774 25.646 -5.602 1.00 12.81 315 GLN A N 1
ATOM 4472 C CA . GLN A 1 315 ? 16.529 26.314 -5.910 1.00 13.10 315 GLN A CA 1
ATOM 4473 C C . GLN A 1 315 ? 16.138 26.186 -7.385 1.00 12.75 315 GLN A C 1
ATOM 4474 O O . GLN A 1 315 ? 14.967 26.007 -7.682 1.00 13.17 315 GLN A O 1
ATOM 4488 N N . ALA A 1 316 ? 17.103 26.252 -8.305 1.00 12.59 316 ALA A N 1
ATOM 4489 C CA . ALA A 1 316 ? 16.771 26.138 -9.720 1.00 13.07 316 ALA A CA 1
ATOM 4490 C C . ALA A 1 316 ? 16.107 24.802 -10.004 1.00 12.29 316 ALA A C 1
ATOM 4491 O O . ALA A 1 316 ? 15.108 24.738 -10.712 1.00 13.21 316 ALA A O 1
ATOM 4498 N N . ALA A 1 317 ? 16.639 23.728 -9.429 1.00 11.95 317 ALA A N 1
ATOM 4499 C CA . ALA A 1 317 ? 16.068 22.404 -9.651 1.00 11.72 317 ALA A CA 1
ATOM 4500 C C . ALA A 1 317 ? 14.709 22.297 -8.994 1.00 11.69 317 ALA A C 1
ATOM 4501 O O . ALA A 1 317 ? 13.781 21.713 -9.548 1.00 12.52 317 ALA A O 1
ATOM 4508 N N . LEU A 1 318 ? 14.597 22.808 -7.769 1.00 11.79 318 LEU A N 1
ATOM 4509 C CA . LEU A 1 318 ? 13.346 22.688 -7.038 1.00 12.17 318 LEU A CA 1
ATOM 4510 C C . LEU A 1 318 ? 12.223 23.469 -7.707 1.00 12.34 318 LEU A C 1
ATOM 4511 O O . LEU A 1 318 ? 11.128 22.954 -7.902 1.00 13.23 318 LEU A O 1
ATOM 4527 N N . TYR A 1 319 ? 12.495 24.713 -8.069 1.00 12.90 319 TYR A N 1
ATOM 4528 C CA . TYR A 1 319 ? 11.494 25.505 -8.759 1.00 15.16 319 TYR A CA 1
ATOM 4529 C C . TYR A 1 319 ? 11.043 24.836 -10.058 1.00 14.79 319 TYR A C 1
ATOM 4530 O O . TYR A 1 319 ? 9.858 24.808 -10.366 1.00 16.27 319 TYR A O 1
ATOM 4548 N N . ALA A 1 320 ? 11.982 24.277 -10.811 1.00 14.56 320 ALA A N 1
ATOM 4549 C CA . ALA A 1 320 ? 11.643 23.607 -12.064 1.00 14.77 320 ALA A CA 1
ATOM 4550 C C . ALA A 1 320 ? 10.707 22.424 -11.825 1.00 14.06 320 ALA A C 1
ATOM 4551 O O . ALA A 1 320 ? 9.765 22.184 -12.579 1.00 15.81 320 ALA A O 1
ATOM 4558 N N . PHE A 1 321 ? 10.975 21.677 -10.758 1.00 14.19 321 PHE A N 1
ATOM 4559 C CA . PHE A 1 321 ? 10.175 20.514 -10.419 1.00 15.28 321 PHE A CA 1
ATOM 4560 C C . PHE A 1 321 ? 8.784 20.883 -9.917 1.00 17.27 321 PHE A C 1
ATOM 4561 O O . PHE A 1 321 ? 7.803 20.201 -10.228 1.00 19.18 321 PHE A O 1
ATOM 4578 N N . LEU A 1 322 ? 8.704 21.967 -9.150 1.00 17.78 322 LEU A N 1
ATOM 4579 C CA . LEU A 1 322 ? 7.450 22.393 -8.527 1.00 19.31 322 LEU A CA 1
ATOM 4580 C C . LEU A 1 322 ? 6.499 23.016 -9.533 1.00 22.75 322 LEU A C 1
ATOM 4581 O O . LEU A 1 322 ? 5.298 23.057 -9.300 1.00 24.22 322 LEU A O 1
ATOM 4597 N N . GLU A 1 323 ? 7.042 23.529 -10.629 1.00 23.56 323 GLU A N 1
ATOM 4598 C CA . GLU A 1 323 ? 6.221 24.093 -11.696 1.00 28.96 323 GLU A CA 1
ATOM 45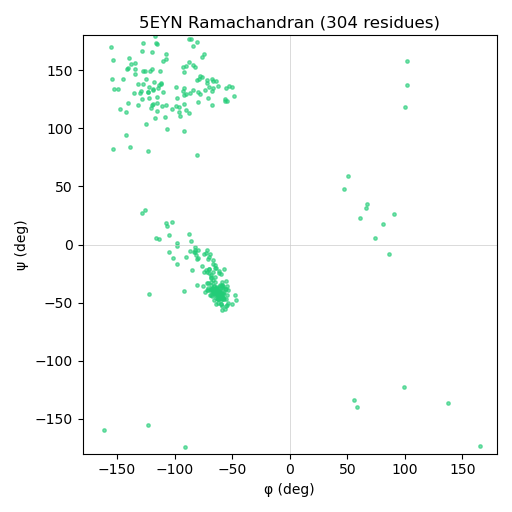99 C C . GLU A 1 323 ? 5.418 22.979 -12.357 1.00 30.99 323 GLU A C 1
ATOM 4600 O O . GLU A 1 323 ? 4.290 22.693 -11.953 1.00 32.72 323 GLU A O 1
#